Protein AF-A0A090DMG4-F1 (afdb_monomer_lite)

Secondary structure (DSSP, 8-state):
--TTTTTTS----S-EEE--S-HHHHHHHHHT--SEEEEEEE-SS-EEEEEEETTSSS--HHHHHPPPS-PPPHHHHHHHHTT-GGGHHHHHHHHHHTPBPPHHHHHHHHHHHT--HHHHGGGTTSBHHHHHIIIIIT-HHHHHTTT-------PPPHHHHHHHHHHHHHHHHHHHHHHHHHHHHHSPPP-------------------------

pLDDT: mean 73.5, std 19.49, range [26.7, 93.94]

Foldseek 3Di:
DPDPCVVVPDLAAQEDEADDPDLVVQLVVVVSVYQKYWYWDDDLPDIDIDIAGRPPPDQHSNNVSPDDDDDDDPLQVLCVLLQRNVCSVVSVVLVVVQFADALVNLVVSCVSLVFDSVVVVVRGRGGSVVSSCCCQVVCVSCVRSVNPDPSVNRRPDPVSSVVSVVVSVVVRVVVVVVVVVVVCVVPVPDPPPPPDDDDDDDDDDDDDDDDDDDD

Radius of gyration: 27.86 Å; chains: 1; bounding box: 51×56×85 Å

Sequence (215 aa):
MGGLISRRGDWRLERVGVALDTSADRMSVQGALPRWIANAWTQEHDLGISRHGFDDGKACLCCIYMPYGKSKDEHVLIAEELGIPDAHEQVKTLLETNDCVDGDFVARIATAMGVPFEPLATFVGQPVRSFYQRAICGGLIFQLSGGSRLGRTVVPMAFQSALAGIMLACRVGQACCRFARERDNEHPPEPLATVGIASQRSESKRCERPLHLCR

Structure (mmCIF, N/CA/C/O backbone):
data_AF-A0A090DMG4-F1
#
_entry.id   AF-A0A090DMG4-F1
#
loop_
_atom_site.group_PDB
_atom_site.id
_atom_site.type_symbol
_atom_site.label_atom_id
_atom_site.label_alt_id
_atom_site.label_comp_id
_atom_site.label_asym_id
_atom_site.label_entity_id
_atom_site.label_seq_id
_atom_site.pdbx_PDB_ins_code
_atom_site.Cartn_x
_atom_site.Cartn_y
_atom_site.Cartn_z
_atom_site.occupancy
_atom_site.B_iso_or_equiv
_atom_site.auth_seq_id
_atom_site.auth_comp_id
_atom_site.auth_asym_id
_atom_site.auth_atom_id
_atom_site.pdbx_PDB_model_num
ATOM 1 N N . MET A 1 1 ? -5.553 -8.829 -11.177 1.00 37.50 1 MET A N 1
ATOM 2 C CA . MET A 1 1 ? -4.677 -7.928 -11.962 1.00 37.50 1 MET A CA 1
ATOM 3 C C . MET A 1 1 ? -4.090 -8.693 -13.163 1.00 37.50 1 MET A C 1
ATOM 5 O O . MET A 1 1 ? -2.938 -9.083 -13.119 1.00 37.50 1 MET A O 1
ATOM 9 N N . GLY A 1 2 ? -4.883 -9.010 -14.204 1.00 39.50 2 GLY A N 1
ATOM 10 C CA . GLY A 1 2 ? -4.453 -9.962 -15.263 1.00 39.50 2 GLY A CA 1
ATOM 11 C C . GLY A 1 2 ? -4.890 -9.655 -16.705 1.00 39.50 2 GLY A C 1
ATOM 12 O O . GLY A 1 2 ? -4.573 -10.410 -17.621 1.00 39.50 2 GLY A O 1
ATOM 13 N N . GLY A 1 3 ? -5.609 -8.551 -16.941 1.00 43.88 3 GLY A N 1
ATOM 14 C CA . GLY A 1 3 ? -6.231 -8.285 -18.246 1.00 43.88 3 GLY A CA 1
ATOM 15 C C . GLY A 1 3 ? -5.287 -7.765 -19.338 1.00 43.88 3 GLY A C 1
ATOM 16 O O . GLY A 1 3 ? -5.484 -8.084 -20.507 1.00 43.88 3 GLY A O 1
ATOM 17 N N . LEU A 1 4 ? -4.258 -6.981 -18.986 1.00 50.03 4 LEU A N 1
ATOM 18 C CA . LEU A 1 4 ? -3.384 -6.338 -19.983 1.00 50.03 4 LEU A CA 1
ATOM 19 C C . LEU A 1 4 ? -2.283 -7.261 -20.527 1.00 50.03 4 LEU A C 1
ATOM 21 O O . LEU A 1 4 ? -1.981 -7.203 -21.715 1.00 50.03 4 LEU A O 1
ATOM 25 N N . ILE A 1 5 ? -1.701 -8.120 -19.685 1.00 55.78 5 ILE A N 1
ATOM 26 C CA . ILE A 1 5 ? -0.592 -9.012 -20.076 1.00 55.78 5 ILE A CA 1
ATOM 27 C C . ILE A 1 5 ? -1.103 -10.162 -20.952 1.00 55.78 5 ILE A C 1
ATOM 29 O O . ILE A 1 5 ? -0.499 -10.476 -21.972 1.00 55.78 5 ILE A O 1
ATOM 33 N N . SER A 1 6 ? -2.284 -10.706 -20.637 1.00 58.03 6 SER A N 1
ATOM 34 C CA . SER A 1 6 ? -2.906 -11.797 -21.403 1.00 58.03 6 SER A CA 1
ATOM 35 C C . SER A 1 6 ? -3.171 -11.442 -22.874 1.00 58.03 6 SER A C 1
ATOM 37 O O . SER A 1 6 ? -3.216 -12.327 -23.720 1.00 58.03 6 SER A O 1
ATOM 39 N N . ARG A 1 7 ? -3.317 -10.149 -23.206 1.00 58.97 7 ARG A N 1
ATOM 40 C CA . ARG A 1 7 ? -3.516 -9.678 -24.589 1.00 58.97 7 ARG A CA 1
ATOM 41 C C . ARG A 1 7 ? -2.228 -9.582 -25.410 1.00 58.97 7 ARG A C 1
ATOM 43 O O . ARG A 1 7 ? -2.318 -9.501 -26.629 1.00 58.97 7 ARG A O 1
ATOM 50 N N . ARG A 1 8 ? -1.051 -9.548 -24.775 1.00 62.69 8 ARG A N 1
ATOM 51 C CA . ARG A 1 8 ? 0.238 -9.373 -25.467 1.00 62.69 8 ARG A CA 1
ATOM 52 C C . ARG A 1 8 ? 0.780 -10.658 -26.089 1.00 62.69 8 ARG A C 1
ATOM 54 O O . ARG A 1 8 ? 1.549 -10.578 -27.036 1.00 62.69 8 ARG A O 1
ATOM 61 N N . GLY A 1 9 ? 0.393 -11.823 -25.570 1.00 64.12 9 GLY A N 1
ATOM 62 C CA . GLY A 1 9 ? 0.895 -13.117 -26.048 1.00 64.12 9 GLY A CA 1
ATOM 63 C C . GLY A 1 9 ? 2.360 -13.405 -25.688 1.00 64.12 9 GLY A C 1
ATOM 64 O O . GLY A 1 9 ? 2.811 -14.528 -25.890 1.00 64.12 9 GLY A O 1
ATOM 65 N N . ASP A 1 10 ? 3.083 -12.442 -25.105 1.00 69.56 10 ASP A N 1
ATOM 66 C CA . ASP A 1 10 ? 4.408 -12.619 -24.526 1.00 69.56 10 ASP A CA 1
ATOM 67 C C . ASP A 1 10 ? 4.456 -12.181 -23.053 1.00 69.56 10 ASP A C 1
ATOM 69 O O . ASP A 1 10 ? 3.858 -11.196 -22.621 1.00 69.56 10 ASP A O 1
ATOM 73 N N . TRP A 1 11 ? 5.194 -12.946 -22.250 1.00 72.44 11 TRP A N 1
ATOM 74 C CA . TRP A 1 11 ? 5.463 -12.628 -20.842 1.00 72.44 11 TRP A CA 1
ATOM 75 C C . TRP A 1 11 ? 6.786 -11.862 -20.685 1.00 72.44 11 TRP A C 1
ATOM 77 O O . TRP A 1 11 ? 7.358 -11.790 -19.601 1.00 72.44 11 TRP A O 1
ATOM 87 N N . ARG A 1 12 ? 7.303 -11.293 -21.785 1.00 79.44 12 ARG A N 1
ATOM 88 C CA . ARG A 1 12 ? 8.579 -10.572 -21.817 1.00 79.44 12 ARG A CA 1
ATOM 89 C C . ARG A 1 12 ? 8.374 -9.104 -21.463 1.00 79.44 12 ARG A C 1
ATOM 91 O O . ARG A 1 12 ? 8.055 -8.259 -22.297 1.00 79.44 12 ARG A O 1
ATOM 98 N N . LEU A 1 13 ? 8.595 -8.791 -20.193 1.00 84.94 13 LEU A N 1
ATOM 99 C CA . LEU A 1 13 ? 8.506 -7.431 -19.675 1.00 84.94 13 LEU A CA 1
ATOM 100 C C . LEU A 1 13 ? 9.873 -6.735 -19.763 1.00 84.94 13 LEU A C 1
ATOM 102 O O . LEU A 1 13 ? 10.719 -6.864 -18.882 1.00 84.94 13 LEU A O 1
ATOM 106 N N . GLU A 1 14 ? 10.094 -5.977 -20.840 1.00 86.38 14 GLU A N 1
ATOM 107 C CA . GLU A 1 14 ? 11.335 -5.207 -21.040 1.00 86.38 14 GLU A CA 1
ATOM 108 C C . GLU A 1 14 ? 11.507 -4.087 -20.001 1.00 86.38 14 GLU A C 1
ATOM 110 O O . GLU A 1 14 ? 12.592 -3.899 -19.454 1.00 86.38 14 GLU A O 1
ATOM 115 N N . ARG A 1 15 ? 10.440 -3.328 -19.715 1.00 87.69 15 ARG A N 1
ATOM 116 C CA . ARG A 1 15 ? 10.452 -2.204 -18.764 1.00 87.69 15 ARG A CA 1
ATOM 117 C C . ARG A 1 15 ? 9.128 -2.114 -18.025 1.00 87.69 15 ARG A C 1
ATOM 119 O O . ARG A 1 15 ? 8.076 -2.144 -18.660 1.00 87.69 15 ARG A O 1
ATOM 126 N N . VAL A 1 16 ? 9.190 -1.939 -16.709 1.00 90.75 16 VAL A N 1
ATOM 127 C CA . VAL A 1 16 ? 8.010 -1.800 -15.847 1.00 90.75 16 VAL A CA 1
ATOM 128 C C . VAL A 1 16 ? 8.168 -0.588 -14.933 1.00 90.75 16 VAL A C 1
ATOM 130 O O . VAL A 1 16 ? 9.198 -0.416 -14.283 1.00 90.75 16 VAL A O 1
ATOM 133 N N . GLY A 1 17 ? 7.143 0.265 -14.894 1.00 92.50 17 GLY A N 1
ATOM 134 C CA . GLY A 1 17 ? 6.985 1.291 -13.865 1.00 92.50 17 GLY A CA 1
ATOM 135 C C . GLY A 1 17 ? 6.102 0.762 -12.736 1.00 92.50 17 GLY A C 1
ATOM 136 O O . GLY A 1 17 ? 5.062 0.169 -13.010 1.00 92.50 17 GLY A O 1
ATOM 137 N N . VAL A 1 18 ? 6.510 0.965 -11.486 1.00 92.12 18 VAL A N 1
ATOM 138 C CA . VAL A 1 18 ? 5.827 0.456 -10.290 1.00 92.12 18 VAL A CA 1
ATOM 139 C C . VAL A 1 18 ? 5.478 1.617 -9.366 1.00 92.12 18 VAL A C 1
ATOM 141 O O . VAL A 1 18 ? 6.364 2.342 -8.924 1.00 92.12 18 VAL A O 1
ATOM 144 N N . ALA A 1 19 ? 4.189 1.769 -9.069 1.00 90.69 19 ALA A N 1
ATOM 145 C CA . ALA A 1 19 ? 3.638 2.707 -8.091 1.00 90.69 19 ALA A CA 1
ATOM 146 C C . ALA A 1 19 ? 2.476 2.003 -7.374 1.00 90.69 19 ALA A C 1
ATOM 148 O O . ALA A 1 19 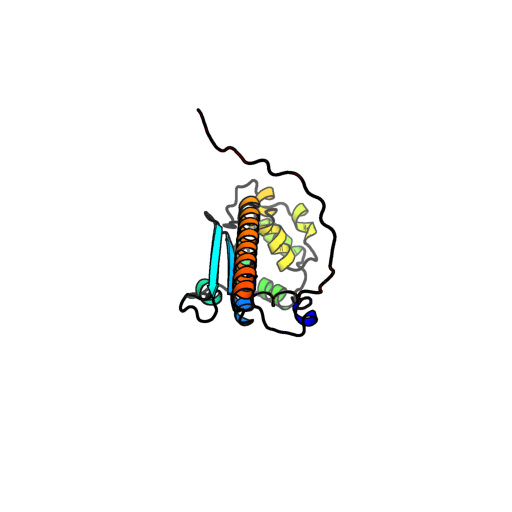? 1.315 2.215 -7.705 1.00 90.69 19 ALA A O 1
ATOM 149 N N . LEU A 1 20 ? 2.814 1.058 -6.493 1.00 86.38 20 LEU A N 1
ATOM 150 C CA . LEU A 1 20 ? 1.854 0.186 -5.807 1.00 86.38 20 LEU A CA 1
ATOM 151 C C . LEU A 1 20 ? 1.826 0.499 -4.315 1.00 86.38 20 LEU A C 1
ATOM 153 O O . LEU A 1 20 ? 2.870 0.788 -3.729 1.00 86.38 20 LEU A O 1
ATOM 157 N N . ASP A 1 21 ? 0.661 0.385 -3.693 1.00 78.75 21 ASP A N 1
ATOM 158 C CA . ASP A 1 21 ? 0.484 0.791 -2.297 1.00 78.75 21 ASP A CA 1
ATOM 159 C C . ASP A 1 21 ? 1.048 -0.227 -1.298 1.00 78.75 21 ASP A C 1
ATOM 161 O O . ASP A 1 21 ? 1.357 0.132 -0.165 1.00 78.75 21 ASP A O 1
ATOM 165 N N . THR A 1 22 ? 1.254 -1.484 -1.713 1.00 81.62 22 THR A N 1
ATOM 166 C CA . THR A 1 22 ? 1.727 -2.548 -0.818 1.00 81.62 22 THR A CA 1
ATOM 167 C C . THR A 1 22 ? 3.090 -3.106 -1.223 1.00 81.62 22 THR A C 1
ATOM 169 O O . THR A 1 22 ? 3.406 -3.283 -2.404 1.00 81.62 22 THR A O 1
ATOM 172 N N . SER A 1 23 ? 3.904 -3.453 -0.223 1.00 86.50 23 SER A N 1
ATOM 173 C CA . SER A 1 23 ? 5.159 -4.190 -0.418 1.00 86.50 23 SER A CA 1
ATOM 174 C C . SER A 1 23 ? 4.923 -5.542 -1.099 1.00 86.50 23 SER A C 1
ATOM 176 O O . SER A 1 23 ? 5.713 -5.948 -1.948 1.00 86.50 23 SER A O 1
ATOM 178 N N . ALA A 1 24 ? 3.819 -6.222 -0.772 1.00 84.56 24 ALA A N 1
ATOM 179 C CA . ALA A 1 24 ? 3.457 -7.517 -1.347 1.00 84.56 24 ALA A CA 1
ATOM 180 C C . ALA A 1 24 ? 3.216 -7.442 -2.863 1.00 84.56 24 ALA A C 1
ATOM 182 O O . ALA A 1 24 ? 3.748 -8.264 -3.616 1.00 84.56 24 ALA A O 1
ATOM 183 N N . ASP A 1 25 ? 2.498 -6.423 -3.338 1.00 85.31 25 ASP A N 1
ATOM 184 C CA . ASP A 1 25 ? 2.258 -6.252 -4.772 1.00 85.31 25 ASP A CA 1
ATOM 185 C C . ASP A 1 25 ? 3.553 -5.867 -5.505 1.00 85.31 25 ASP A C 1
ATOM 187 O O . ASP A 1 25 ? 3.824 -6.360 -6.602 1.00 85.31 25 ASP A O 1
ATOM 191 N N . ARG A 1 26 ? 4.418 -5.053 -4.878 1.00 89.75 26 ARG A N 1
ATOM 192 C CA . ARG A 1 26 ? 5.754 -4.723 -5.416 1.00 89.75 26 ARG A CA 1
ATOM 193 C C . ARG A 1 26 ? 6.629 -5.971 -5.553 1.00 89.75 26 ARG A C 1
ATOM 195 O O . ARG A 1 26 ? 7.254 -6.171 -6.595 1.00 89.75 26 ARG A O 1
ATOM 202 N N . MET A 1 27 ? 6.641 -6.840 -4.542 1.00 88.88 27 MET A N 1
ATOM 203 C CA . MET A 1 27 ? 7.325 -8.137 -4.606 1.00 88.88 27 MET A CA 1
ATOM 204 C C . MET A 1 27 ? 6.736 -9.035 -5.704 1.00 88.88 27 MET A C 1
ATOM 206 O O . MET A 1 27 ? 7.490 -9.652 -6.456 1.00 88.88 27 MET A O 1
ATOM 210 N N . SER A 1 28 ? 5.412 -9.043 -5.871 1.00 87.75 28 SER A N 1
ATOM 211 C CA . SER A 1 28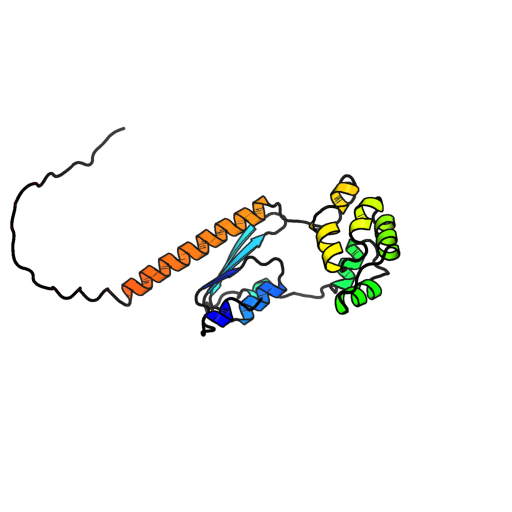 ? 4.742 -9.804 -6.934 1.00 87.75 28 SER A CA 1
ATOM 212 C C . SER A 1 28 ? 5.171 -9.352 -8.334 1.00 87.75 28 SER A C 1
ATOM 214 O O . SER A 1 28 ? 5.399 -10.190 -9.206 1.00 87.75 28 SER A O 1
ATOM 216 N N . VAL A 1 29 ? 5.385 -8.047 -8.549 1.00 88.94 29 VAL A N 1
ATOM 217 C CA . VAL A 1 29 ? 5.939 -7.536 -9.816 1.00 88.94 29 VAL A CA 1
ATOM 218 C C . VAL A 1 29 ? 7.343 -8.083 -10.083 1.00 88.94 29 VAL A C 1
ATOM 220 O O . VAL A 1 29 ? 7.646 -8.458 -11.215 1.00 88.94 29 VAL A O 1
ATOM 223 N N . GLN A 1 30 ? 8.201 -8.171 -9.060 1.00 88.62 30 GLN A N 1
ATOM 224 C CA . GLN A 1 30 ? 9.532 -8.768 -9.215 1.00 88.62 30 GLN A CA 1
ATOM 225 C C . GLN A 1 30 ? 9.453 -10.251 -9.613 1.00 88.62 30 GLN A C 1
ATOM 227 O O . GLN A 1 30 ? 10.306 -10.713 -10.372 1.00 88.62 30 GLN A O 1
ATOM 232 N N . GLY A 1 31 ? 8.427 -10.975 -9.151 1.00 86.50 31 GLY A N 1
ATOM 233 C CA . GLY A 1 31 ? 8.164 -12.370 -9.520 1.00 86.50 31 GLY A CA 1
ATOM 234 C C . GLY A 1 31 ? 7.876 -12.582 -11.011 1.00 86.50 31 GLY A C 1
ATOM 235 O O . GLY A 1 31 ? 8.128 -13.665 -11.528 1.00 86.50 31 GLY A O 1
ATOM 236 N N . ALA A 1 32 ? 7.439 -11.542 -11.732 1.00 86.38 32 ALA A N 1
ATOM 237 C CA . ALA A 1 32 ? 7.271 -11.577 -13.188 1.00 86.38 32 ALA A CA 1
ATOM 238 C C . ALA A 1 32 ? 8.593 -11.400 -13.972 1.00 86.38 32 ALA A C 1
ATOM 240 O O . ALA A 1 32 ? 8.567 -11.331 -15.199 1.00 86.38 32 ALA A O 1
ATOM 241 N N . LEU A 1 33 ? 9.734 -11.297 -13.274 1.00 87.69 33 LEU A N 1
ATOM 242 C CA . LEU A 1 33 ? 11.095 -11.185 -13.823 1.00 87.69 33 LEU A CA 1
ATOM 243 C C . LEU A 1 33 ? 11.260 -10.162 -14.972 1.00 87.69 33 LEU A C 1
ATOM 245 O O . LEU A 1 33 ? 11.826 -10.488 -16.019 1.00 87.69 33 LEU A O 1
ATOM 249 N N . PRO A 1 34 ? 10.801 -8.907 -14.814 1.00 88.56 34 PRO A N 1
ATOM 250 C CA . PRO A 1 34 ? 11.055 -7.877 -15.813 1.00 88.56 34 PRO A CA 1
ATOM 251 C C . PRO A 1 34 ? 12.554 -7.567 -15.919 1.00 88.56 34 PRO A C 1
ATOM 253 O O . PRO A 1 34 ? 13.268 -7.532 -14.915 1.00 88.56 34 PRO A O 1
ATOM 256 N N . ARG A 1 35 ? 13.030 -7.260 -17.132 1.00 88.81 35 ARG A N 1
ATOM 257 C CA . ARG A 1 35 ? 14.447 -6.914 -17.370 1.00 88.81 35 ARG A CA 1
ATOM 258 C C . ARG A 1 35 ? 14.855 -5.618 -16.676 1.00 88.81 35 ARG A C 1
ATOM 260 O O . ARG A 1 35 ? 16.023 -5.429 -16.333 1.00 88.81 35 ARG A O 1
ATOM 267 N N . TRP A 1 36 ? 13.897 -4.714 -16.495 1.00 91.38 36 TRP A N 1
ATOM 268 C CA . TRP A 1 36 ? 14.121 -3.415 -15.889 1.00 91.38 36 TRP A CA 1
ATOM 269 C C . TRP A 1 36 ? 12.874 -2.899 -15.174 1.00 91.38 36 TRP A C 1
ATOM 271 O O . TRP A 1 36 ? 11.763 -2.942 -15.709 1.00 91.38 36 TRP A O 1
ATOM 281 N N . ILE A 1 37 ? 13.084 -2.340 -13.985 1.00 92.88 37 ILE A N 1
ATOM 282 C CA . ILE A 1 37 ? 12.046 -1.767 -13.135 1.00 92.88 37 ILE A CA 1
ATOM 283 C C . ILE A 1 37 ? 12.444 -0.347 -12.722 1.00 92.88 37 ILE A C 1
ATOM 285 O O . ILE A 1 37 ? 13.563 -0.117 -12.252 1.00 92.88 37 ILE A O 1
ATOM 289 N N . ALA A 1 38 ? 11.499 0.587 -12.817 1.00 93.94 38 ALA A N 1
ATOM 290 C CA . ALA A 1 38 ? 11.503 1.822 -12.038 1.00 93.94 38 ALA A CA 1
ATOM 291 C C . ALA A 1 38 ? 10.390 1.764 -10.996 1.00 93.94 38 ALA A C 1
ATOM 293 O O . ALA A 1 38 ? 9.233 1.537 -11.335 1.00 93.94 38 ALA A O 1
ATOM 294 N N . ASN A 1 39 ? 10.743 1.973 -9.737 1.00 92.94 39 ASN A N 1
ATOM 295 C CA . ASN A 1 39 ? 9.839 1.860 -8.606 1.00 92.94 39 ASN A CA 1
ATOM 296 C C . ASN A 1 39 ? 9.734 3.205 -7.896 1.00 92.94 39 ASN A C 1
ATOM 298 O O . ASN A 1 39 ? 10.727 3.691 -7.362 1.00 92.94 39 ASN A O 1
ATOM 302 N N . ALA A 1 40 ? 8.544 3.794 -7.904 1.00 92.81 40 ALA A N 1
ATOM 303 C CA . ALA A 1 40 ? 8.237 5.018 -7.185 1.00 92.81 40 ALA A CA 1
ATOM 304 C C . ALA A 1 40 ? 7.658 4.699 -5.812 1.00 92.81 40 ALA A C 1
ATOM 306 O O . ALA A 1 40 ? 6.830 3.797 -5.658 1.00 92.81 40 ALA A O 1
ATOM 307 N N . TRP A 1 41 ? 8.096 5.430 -4.802 1.00 89.38 41 TRP A N 1
ATOM 308 C CA . TRP A 1 41 ? 7.689 5.215 -3.422 1.00 89.38 41 TRP A CA 1
ATOM 309 C C . TRP A 1 41 ? 7.622 6.543 -2.674 1.00 89.38 41 TRP A C 1
ATOM 311 O O . TRP A 1 41 ? 8.242 7.530 -3.068 1.00 89.38 41 TRP A O 1
ATOM 321 N N . THR A 1 42 ? 6.855 6.537 -1.595 1.00 85.06 42 THR A N 1
ATOM 322 C CA . THR A 1 42 ? 6.676 7.642 -0.653 1.00 85.06 42 THR A CA 1
ATOM 323 C C . THR A 1 42 ? 6.879 7.082 0.751 1.00 85.06 42 THR A C 1
ATOM 325 O O . THR A 1 42 ? 6.410 5.978 1.028 1.00 85.06 42 THR A O 1
ATOM 328 N N . GLN A 1 43 ? 7.559 7.813 1.626 1.00 79.00 43 GLN A N 1
ATOM 329 C CA . GLN A 1 43 ? 7.570 7.567 3.069 1.00 79.00 43 GLN A CA 1
ATOM 330 C C . GLN A 1 43 ? 7.083 8.827 3.792 1.00 79.00 43 GLN A C 1
ATOM 332 O O . GLN A 1 43 ? 6.617 9.784 3.174 1.00 79.00 43 GLN A O 1
ATOM 337 N N . GLU A 1 44 ? 7.182 8.815 5.118 1.00 71.31 44 GLU A N 1
ATOM 338 C CA . GLU A 1 44 ? 6.714 9.889 5.993 1.00 71.31 44 GLU A CA 1
ATOM 339 C C . GLU A 1 44 ? 7.321 11.258 5.653 1.00 71.31 44 GLU A C 1
ATOM 341 O O . GLU A 1 44 ? 6.630 12.277 5.688 1.00 71.31 44 GLU A O 1
ATOM 346 N N . HIS A 1 45 ? 8.601 11.295 5.279 1.00 74.88 45 HIS A N 1
ATOM 347 C CA . HIS A 1 45 ? 9.333 12.549 5.081 1.00 74.88 45 HIS A CA 1
ATOM 348 C C . HIS A 1 45 ? 9.936 12.713 3.686 1.00 74.88 45 HIS A C 1
ATOM 350 O O . HIS A 1 45 ? 10.440 13.787 3.361 1.00 74.88 45 HIS A O 1
ATOM 356 N N . ASP A 1 46 ? 9.873 11.686 2.846 1.00 79.75 46 ASP A N 1
ATOM 357 C CA . ASP A 1 46 ? 10.484 11.701 1.528 1.00 79.75 46 ASP A CA 1
ATOM 358 C C . ASP A 1 46 ? 9.683 10.893 0.502 1.00 79.75 46 ASP A C 1
ATOM 360 O O . ASP A 1 46 ? 8.686 10.226 0.774 1.00 79.75 46 ASP A O 1
ATOM 364 N N . LEU A 1 47 ? 10.098 11.036 -0.745 1.00 87.56 47 LEU A N 1
ATOM 365 C CA . LEU A 1 47 ? 9.602 10.271 -1.872 1.00 87.56 47 LEU A CA 1
ATOM 366 C C . LEU A 1 47 ? 10.745 10.099 -2.853 1.00 87.56 47 LEU A C 1
ATOM 368 O O . LEU A 1 47 ? 11.666 10.918 -2.913 1.00 87.56 47 LEU A O 1
ATOM 372 N N . GLY A 1 48 ? 10.681 9.049 -3.655 1.00 88.19 48 GLY A N 1
ATOM 373 C CA . GLY A 1 48 ? 11.789 8.747 -4.535 1.00 88.19 48 GLY A CA 1
ATOM 374 C C . GLY A 1 48 ? 11.476 7.724 -5.599 1.00 88.19 48 GLY A C 1
ATOM 375 O O . GLY A 1 48 ? 10.375 7.183 -5.707 1.00 88.19 48 GLY A O 1
ATOM 376 N N . ILE A 1 49 ? 12.505 7.480 -6.408 1.00 92.06 49 ILE A N 1
ATOM 377 C CA . ILE A 1 49 ? 12.504 6.449 -7.435 1.00 92.06 49 ILE A CA 1
ATOM 378 C C . ILE A 1 49 ? 13.743 5.596 -7.279 1.00 92.06 49 ILE A C 1
ATOM 380 O O . ILE A 1 49 ? 14.866 6.094 -7.346 1.00 92.06 49 ILE A O 1
ATOM 384 N N . SER A 1 50 ? 13.532 4.294 -7.162 1.00 90.69 50 SER A N 1
ATOM 385 C CA . SER A 1 50 ? 14.583 3.296 -7.270 1.00 90.69 50 SER A CA 1
ATOM 386 C C . SER A 1 50 ? 14.554 2.623 -8.644 1.00 90.69 50 SER A C 1
ATOM 388 O O . SER A 1 50 ? 13.528 2.571 -9.329 1.00 90.69 50 SER A O 1
ATOM 390 N N . ARG A 1 51 ? 15.717 2.134 -9.082 1.00 91.31 51 ARG A N 1
ATOM 391 C CA . ARG A 1 51 ? 15.892 1.418 -10.349 1.00 91.31 51 ARG A CA 1
ATOM 392 C C . ARG A 1 51 ? 16.456 0.039 -10.060 1.00 91.31 51 ARG A C 1
ATOM 394 O O . ARG A 1 51 ? 17.483 -0.050 -9.394 1.00 91.31 51 ARG A O 1
ATOM 401 N N . HIS A 1 52 ? 15.854 -0.985 -10.649 1.00 91.06 52 HIS A N 1
ATOM 402 C CA . HIS A 1 52 ? 16.283 -2.370 -10.479 1.00 91.06 52 HIS A CA 1
ATOM 403 C C . HIS A 1 52 ? 16.431 -3.017 -11.856 1.00 91.06 52 HIS A C 1
ATOM 405 O O . HIS A 1 52 ? 15.498 -2.976 -12.661 1.00 91.06 52 HIS A O 1
ATOM 411 N N . GLY A 1 53 ? 17.622 -3.530 -12.162 1.00 87.50 53 GLY A N 1
ATOM 412 C CA . GLY A 1 53 ? 17.871 -4.329 -13.358 1.00 87.50 53 GLY A CA 1
ATOM 413 C C . GLY A 1 53 ? 17.792 -5.816 -13.038 1.00 87.50 53 GLY A C 1
ATOM 414 O O . GLY A 1 53 ? 18.065 -6.231 -11.914 1.00 87.50 53 GLY A O 1
ATOM 415 N N . PHE A 1 54 ? 17.423 -6.620 -14.029 1.00 84.50 54 PHE A N 1
ATOM 416 C CA . PHE A 1 54 ? 17.635 -8.059 -13.950 1.00 84.50 54 PHE A CA 1
ATOM 417 C C . PHE A 1 54 ? 19.127 -8.350 -14.156 1.00 84.50 54 PHE A C 1
ATOM 419 O O . PHE A 1 54 ? 19.696 -7.884 -15.142 1.00 84.50 54 PHE A O 1
ATOM 426 N N . ASP A 1 55 ? 19.739 -9.087 -13.226 1.00 80.50 55 ASP A N 1
ATOM 427 C CA . ASP A 1 55 ? 21.153 -9.496 -13.275 1.00 80.50 55 ASP A CA 1
ATOM 428 C C . ASP A 1 55 ? 22.174 -8.332 -13.340 1.00 80.50 55 ASP A C 1
ATOM 430 O O . ASP A 1 55 ? 23.253 -8.451 -13.909 1.00 80.50 55 ASP A O 1
ATOM 434 N N . ASP A 1 56 ? 21.858 -7.168 -12.752 1.00 81.69 56 ASP A N 1
ATOM 435 C CA . ASP A 1 56 ? 22.777 -6.012 -12.720 1.00 81.69 56 ASP A CA 1
ATOM 436 C C . ASP A 1 56 ? 23.696 -5.974 -11.482 1.00 81.69 56 ASP A C 1
ATOM 438 O O . ASP A 1 56 ? 24.382 -4.975 -11.244 1.00 81.69 56 ASP A O 1
ATOM 442 N N . GLY A 1 57 ? 23.696 -7.051 -10.688 1.00 81.50 57 GLY A N 1
ATOM 443 C CA . GLY A 1 57 ? 24.461 -7.181 -9.445 1.00 81.50 57 GLY A CA 1
ATOM 444 C C . GLY A 1 57 ? 23.987 -6.271 -8.304 1.00 81.50 57 GLY A C 1
ATOM 445 O O . GLY A 1 57 ? 24.673 -6.172 -7.286 1.00 81.50 57 GLY A O 1
ATOM 446 N N . LYS A 1 58 ? 22.846 -5.578 -8.450 1.00 87.94 58 LYS A N 1
ATOM 447 C CA . LYS A 1 58 ? 22.282 -4.679 -7.430 1.00 87.94 58 LYS A CA 1
ATOM 448 C C . LYS A 1 58 ? 21.067 -5.298 -6.744 1.00 87.94 58 LYS A C 1
ATOM 450 O O . LYS A 1 58 ? 20.531 -6.319 -7.164 1.00 87.94 58 LYS A O 1
ATOM 455 N N . ALA A 1 59 ? 20.616 -4.650 -5.668 1.00 87.81 59 ALA A N 1
ATOM 456 C CA . ALA A 1 59 ? 19.410 -5.057 -4.960 1.00 87.81 59 ALA A CA 1
ATOM 457 C C . ALA A 1 59 ? 18.190 -5.023 -5.894 1.00 87.81 59 ALA A C 1
ATOM 459 O O . ALA A 1 59 ? 17.859 -3.992 -6.489 1.00 87.81 59 ALA A O 1
ATOM 460 N N . CYS A 1 60 ? 17.510 -6.160 -5.990 1.00 91.19 60 CYS A N 1
ATOM 461 C CA . CYS A 1 60 ? 16.263 -6.314 -6.722 1.00 91.19 60 CYS A CA 1
ATOM 462 C C . CYS A 1 60 ? 15.104 -5.555 -6.049 1.00 91.19 60 CYS A C 1
ATOM 464 O O . CYS A 1 60 ? 15.219 -5.126 -4.898 1.00 91.19 60 CYS A O 1
ATOM 466 N N . LEU A 1 61 ? 13.960 -5.422 -6.731 1.00 90.38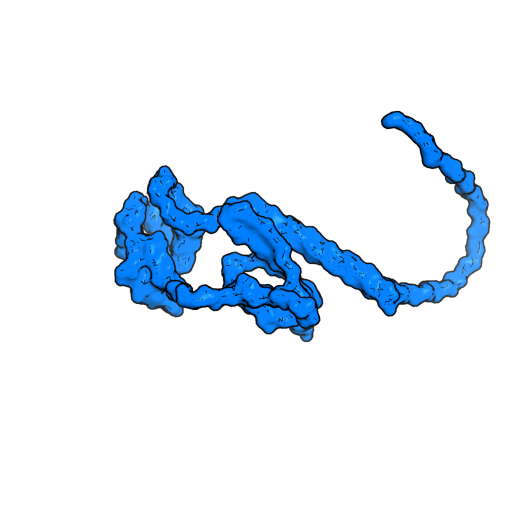 61 LEU A N 1
ATOM 467 C CA . LEU A 1 61 ? 12.786 -4.774 -6.134 1.00 90.38 61 LEU A CA 1
ATOM 468 C C . LEU A 1 61 ? 12.288 -5.549 -4.904 1.00 90.38 61 LEU A C 1
ATOM 470 O O . LEU A 1 61 ? 11.953 -4.950 -3.891 1.00 90.38 61 LEU A O 1
ATOM 474 N N . CYS A 1 62 ? 12.283 -6.882 -4.959 1.00 89.50 62 CYS A N 1
ATOM 475 C CA . CYS A 1 62 ? 11.891 -7.704 -3.809 1.00 89.50 62 CYS A CA 1
ATOM 476 C C . CYS A 1 62 ? 12.846 -7.514 -2.618 1.00 89.50 62 CYS A C 1
ATOM 478 O O . CYS A 1 62 ? 12.414 -7.406 -1.479 1.00 89.50 62 CYS A O 1
ATOM 480 N N . CYS A 1 63 ? 14.140 -7.377 -2.896 1.00 88.44 63 CYS A N 1
ATOM 481 C CA . CYS A 1 63 ? 15.207 -7.294 -1.911 1.00 88.44 63 CYS A CA 1
ATOM 482 C C . CYS A 1 63 ? 15.048 -6.075 -0.984 1.00 88.44 63 CYS A C 1
ATOM 484 O O . CYS A 1 63 ? 15.362 -6.159 0.197 1.00 88.44 63 CYS A O 1
ATOM 486 N N . ILE A 1 64 ? 14.531 -4.955 -1.505 1.00 87.62 64 ILE A N 1
ATOM 487 C CA . ILE A 1 64 ? 14.305 -3.734 -0.713 1.00 87.62 64 ILE A CA 1
ATOM 488 C C . ILE A 1 64 ? 13.002 -3.760 0.102 1.00 87.62 64 ILE A C 1
ATOM 490 O O . ILE A 1 64 ? 12.867 -2.985 1.041 1.00 87.62 64 ILE A O 1
ATOM 494 N N . TYR A 1 65 ? 12.052 -4.629 -0.253 1.00 86.62 65 TYR A N 1
ATOM 495 C CA . TYR A 1 65 ? 10.752 -4.764 0.420 1.00 86.62 65 TYR A CA 1
ATOM 496 C C . TYR A 1 65 ? 10.621 -6.070 1.207 1.00 86.62 65 TYR A C 1
ATOM 498 O O . TYR A 1 65 ? 9.551 -6.358 1.745 1.00 86.62 65 TYR A O 1
ATOM 506 N N . MET A 1 66 ? 11.692 -6.863 1.273 1.00 84.44 66 MET A N 1
ATOM 507 C CA . MET A 1 66 ? 11.699 -8.117 2.003 1.00 84.44 66 MET A CA 1
ATOM 508 C C . MET A 1 66 ? 11.466 -7.826 3.490 1.00 84.44 66 MET A C 1
ATOM 510 O O . MET A 1 66 ? 12.200 -7.024 4.073 1.00 84.44 66 MET A O 1
ATOM 514 N N . PRO A 1 67 ? 10.449 -8.440 4.118 1.00 76.81 67 PRO A N 1
ATOM 515 C CA . PRO A 1 67 ? 10.213 -8.239 5.535 1.00 76.81 67 PRO A CA 1
ATOM 516 C C . PRO A 1 67 ? 11.396 -8.809 6.324 1.00 76.81 67 PRO A C 1
ATOM 518 O O . PRO A 1 67 ? 11.705 -9.997 6.234 1.00 76.81 67 PRO A O 1
ATOM 521 N N . TYR A 1 68 ? 12.060 -7.958 7.103 1.00 73.12 68 TYR A N 1
ATOM 522 C CA . TYR A 1 68 ? 13.081 -8.377 8.057 1.00 73.12 68 TYR A CA 1
ATOM 523 C C . TYR A 1 68 ? 12.465 -8.451 9.458 1.00 73.12 68 TYR A C 1
ATOM 525 O O . TYR A 1 68 ? 11.933 -7.466 9.964 1.00 73.12 68 TYR A O 1
ATOM 533 N N . GLY A 1 69 ? 12.571 -9.614 10.105 1.00 75.81 69 GLY A N 1
ATOM 534 C CA . GLY A 1 69 ? 12.113 -9.820 11.482 1.00 75.81 69 GLY A CA 1
ATOM 535 C C . GLY A 1 69 ? 10.652 -10.265 11.614 1.00 75.81 69 GLY A C 1
ATOM 536 O O . GLY A 1 69 ? 10.024 -10.715 10.658 1.00 75.81 69 GLY A O 1
ATOM 537 N N . LYS A 1 70 ? 10.125 -10.195 12.843 1.00 72.75 70 LYS A N 1
ATOM 538 C CA . LYS A 1 70 ? 8.736 -10.555 13.158 1.00 72.75 70 LYS A CA 1
ATOM 539 C C . LYS A 1 70 ? 7.829 -9.351 12.897 1.00 72.75 70 LYS A C 1
ATOM 541 O O . LYS A 1 70 ? 7.931 -8.357 13.611 1.00 72.75 70 LYS A O 1
ATOM 546 N N . SER A 1 71 ? 6.948 -9.452 11.905 1.00 73.00 71 SER A N 1
ATOM 547 C CA . SER A 1 71 ? 5.823 -8.526 11.735 1.00 73.00 71 SER A CA 1
ATOM 548 C C . SER A 1 71 ? 4.599 -9.074 12.461 1.00 73.00 71 SER A C 1
ATOM 550 O O . SER A 1 71 ? 4.435 -10.289 12.557 1.00 73.00 71 SER A O 1
ATOM 552 N N . LYS A 1 72 ? 3.739 -8.185 12.961 1.00 80.44 72 LYS A N 1
ATOM 553 C CA . LYS A 1 72 ? 2.395 -8.575 13.397 1.00 80.44 72 LYS A CA 1
ATOM 554 C C . LYS A 1 72 ? 1.574 -8.997 12.180 1.00 80.44 72 LYS A C 1
ATOM 556 O O . LYS A 1 72 ? 1.801 -8.490 11.077 1.00 80.44 72 LYS A O 1
ATOM 561 N N . ASP A 1 73 ? 0.625 -9.896 12.403 1.00 84.81 73 ASP A N 1
ATOM 562 C CA . ASP A 1 73 ? -0.340 -10.277 11.379 1.00 84.81 73 ASP A CA 1
ATOM 563 C C . ASP A 1 73 ? -1.315 -9.125 11.082 1.00 84.81 73 ASP A C 1
ATOM 565 O O . ASP A 1 73 ? -1.616 -8.303 11.952 1.00 84.81 73 ASP A O 1
ATOM 569 N N . GLU A 1 74 ? -1.842 -9.087 9.853 1.00 83.94 74 GLU A N 1
ATOM 570 C CA . GLU A 1 74 ? -2.744 -8.030 9.355 1.00 83.94 74 GLU A CA 1
ATOM 571 C C . GLU A 1 74 ? -3.944 -7.802 10.292 1.00 83.94 74 GLU A C 1
ATOM 573 O O . GLU A 1 74 ? -4.268 -6.667 10.630 1.00 83.94 74 GLU A O 1
ATOM 578 N N . HIS A 1 75 ? -4.568 -8.877 10.777 1.00 85.19 75 HIS A N 1
ATOM 579 C CA . HIS A 1 75 ? -5.733 -8.805 11.661 1.00 85.19 75 HIS A CA 1
ATOM 580 C C . HIS A 1 75 ? -5.409 -8.218 13.044 1.00 85.19 75 HIS A C 1
ATOM 582 O O . HIS A 1 75 ? -6.248 -7.533 13.626 1.00 85.19 75 HIS A O 1
ATOM 588 N N . VAL A 1 76 ? -4.191 -8.438 13.553 1.00 86.88 76 VAL A N 1
ATOM 589 C CA . VAL A 1 76 ? -3.724 -7.851 14.818 1.00 86.88 76 VAL A CA 1
ATOM 590 C C . VAL A 1 76 ? -3.470 -6.356 14.641 1.00 86.88 76 VAL A C 1
ATOM 592 O O . VAL A 1 76 ? -3.908 -5.563 15.469 1.00 86.88 76 VAL A O 1
ATOM 595 N N . LEU A 1 77 ? -2.822 -5.961 13.539 1.00 84.88 77 LEU A N 1
ATOM 596 C CA . LEU A 1 77 ? -2.585 -4.550 13.215 1.00 84.88 77 LEU A CA 1
ATOM 597 C C . LEU A 1 77 ? -3.900 -3.778 13.063 1.00 84.88 77 LEU A C 1
ATOM 599 O O . LEU A 1 77 ? -4.081 -2.737 13.689 1.00 84.88 77 LEU A O 1
ATOM 603 N N . ILE A 1 78 ? -4.845 -4.322 12.291 1.00 85.56 78 ILE A N 1
ATOM 604 C CA . ILE A 1 78 ? -6.157 -3.699 12.081 1.00 85.56 78 ILE A CA 1
ATOM 605 C C . ILE A 1 78 ? -6.921 -3.581 13.407 1.00 85.56 78 ILE A C 1
ATOM 607 O O . ILE A 1 78 ? -7.493 -2.530 13.687 1.00 85.56 78 ILE A O 1
ATOM 611 N N . ALA A 1 79 ? -6.925 -4.620 14.246 1.00 86.94 79 ALA A N 1
ATOM 612 C CA . ALA A 1 79 ? -7.612 -4.585 15.537 1.00 86.94 79 ALA A CA 1
ATOM 613 C C . ALA A 1 79 ? -7.031 -3.522 16.489 1.00 86.94 79 ALA A C 1
ATOM 615 O O . ALA A 1 79 ? -7.788 -2.809 17.150 1.00 86.94 79 ALA A O 1
ATOM 616 N N . GLU A 1 80 ? -5.702 -3.380 16.530 1.00 86.12 80 GLU A N 1
ATOM 617 C CA . GLU A 1 80 ? -5.021 -2.346 17.318 1.00 86.12 80 GLU A CA 1
ATOM 618 C C . GLU A 1 80 ? -5.350 -0.932 16.826 1.00 86.12 80 GLU A C 1
ATOM 620 O O . GLU A 1 80 ? -5.675 -0.061 17.634 1.00 86.12 80 GLU A O 1
ATOM 625 N N . GLU A 1 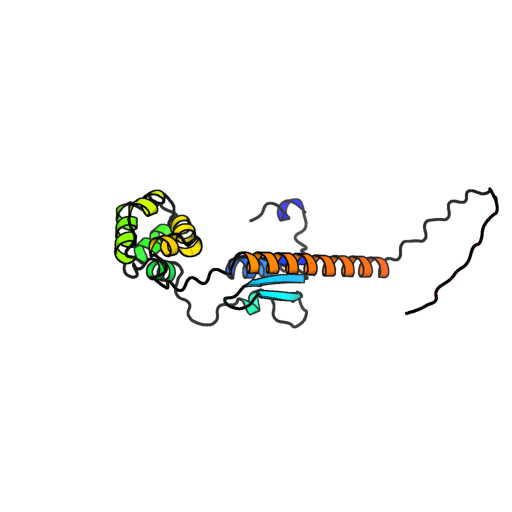81 ? -5.321 -0.696 15.513 1.00 82.62 81 GLU A N 1
ATOM 626 C CA . GLU A 1 81 ? -5.615 0.621 14.932 1.00 82.62 81 GLU A CA 1
ATOM 627 C C . GLU A 1 81 ? -7.087 1.028 15.063 1.00 82.62 81 GLU A C 1
ATOM 629 O O . GLU A 1 81 ? -7.398 2.214 15.182 1.00 82.62 81 GLU A O 1
ATOM 634 N N . LEU A 1 82 ? -7.994 0.050 15.095 1.00 84.50 82 LEU A N 1
ATOM 635 C CA . LEU A 1 82 ? -9.413 0.262 15.384 1.00 84.50 82 LEU A CA 1
ATOM 636 C C . LEU A 1 82 ? -9.710 0.426 16.886 1.00 84.50 82 LEU A C 1
ATOM 638 O O . LEU A 1 82 ? -10.864 0.644 17.260 1.00 84.50 82 LEU A O 1
ATOM 642 N N . GLY A 1 83 ? -8.696 0.322 17.752 1.00 83.25 83 GLY A N 1
ATOM 643 C CA . GLY A 1 83 ? -8.839 0.465 19.202 1.00 83.25 83 GLY A CA 1
ATOM 644 C C . GLY A 1 83 ? -9.507 -0.728 19.893 1.00 83.25 83 GLY A C 1
ATOM 645 O O . GLY A 1 83 ? -9.944 -0.599 21.035 1.00 83.25 83 GLY A O 1
ATOM 646 N N . ILE A 1 84 ? -9.590 -1.883 19.225 1.00 87.00 84 ILE A N 1
ATOM 647 C CA . ILE A 1 84 ? -10.240 -3.112 19.709 1.00 87.00 84 ILE A CA 1
ATOM 648 C C . ILE A 1 84 ? -9.283 -4.319 19.641 1.00 87.00 84 ILE A C 1
ATOM 650 O O . ILE A 1 84 ? -9.609 -5.321 18.999 1.00 87.00 84 ILE A O 1
ATOM 654 N N . PRO A 1 85 ? -8.108 -4.268 20.303 1.00 86.50 85 PRO A N 1
ATOM 655 C CA . PRO A 1 85 ? -7.089 -5.319 20.199 1.00 86.50 85 PRO A CA 1
ATOM 656 C C . PRO A 1 85 ? -7.615 -6.707 20.600 1.00 86.50 85 PRO A C 1
ATOM 658 O O . PRO A 1 85 ? -7.251 -7.703 19.981 1.00 86.50 85 PRO A O 1
ATOM 661 N N . ASP A 1 86 ? -8.545 -6.771 21.557 1.00 88.19 86 ASP A N 1
ATOM 662 C CA . ASP A 1 86 ? -9.148 -8.021 22.042 1.00 88.19 86 ASP A CA 1
ATOM 663 C C . ASP A 1 86 ? -10.042 -8.721 20.999 1.00 88.19 86 ASP A C 1
ATOM 665 O O . ASP A 1 86 ? -10.407 -9.882 21.161 1.00 88.19 86 ASP A O 1
ATOM 669 N N . ALA A 1 87 ? -10.421 -8.029 19.919 1.00 87.56 87 ALA A N 1
ATOM 670 C CA . ALA A 1 87 ? -11.298 -8.549 18.871 1.00 87.56 87 ALA A CA 1
ATOM 671 C C . ALA A 1 87 ? -10.539 -9.078 17.638 1.00 87.56 87 ALA A C 1
ATOM 673 O O . ALA A 1 87 ? -11.155 -9.292 16.592 1.00 87.56 87 ALA A O 1
ATOM 674 N N . HIS A 1 88 ? -9.221 -9.293 17.724 1.00 88.44 88 HIS A N 1
ATOM 675 C CA . HIS A 1 88 ? -8.402 -9.668 16.564 1.00 88.44 88 HIS A CA 1
ATOM 676 C C . HIS A 1 88 ? -8.845 -10.976 15.876 1.00 88.44 88 HIS A C 1
ATOM 678 O O . HIS A 1 88 ? -8.765 -11.062 14.653 1.00 88.44 88 HIS A O 1
ATOM 684 N N . GLU A 1 89 ? -9.372 -11.967 16.606 1.00 89.94 89 GLU A N 1
ATOM 685 C CA . GLU A 1 89 ? -9.922 -13.205 16.014 1.00 89.94 89 GLU A CA 1
ATOM 686 C C . GLU A 1 89 ? -11.219 -12.957 15.224 1.00 89.94 89 GLU A C 1
ATOM 688 O O . GLU A 1 89 ? -11.442 -13.543 14.161 1.00 89.94 89 GLU A O 1
ATOM 693 N N . GLN A 1 90 ? -12.064 -12.035 15.701 1.00 87.50 90 GLN A N 1
ATOM 694 C CA . GLN A 1 90 ? -13.259 -11.609 14.970 1.00 87.50 90 GLN A CA 1
ATOM 695 C C . GLN A 1 90 ? -12.855 -10.878 13.682 1.00 87.50 90 GLN A C 1
ATOM 697 O O . GLN A 1 90 ? -13.396 -11.161 12.616 1.00 87.50 90 GLN A O 1
ATOM 702 N N . VAL A 1 91 ? -11.857 -9.991 13.760 1.00 87.56 91 VAL A N 1
ATOM 703 C CA . VAL A 1 91 ? -11.291 -9.292 12.593 1.00 87.56 91 VAL A CA 1
ATOM 704 C C . VAL A 1 91 ? -10.686 -10.281 11.597 1.00 87.56 91 VAL A C 1
ATOM 706 O O . VAL A 1 91 ? -10.940 -10.164 10.402 1.00 87.56 91 VAL A O 1
ATOM 709 N N . LYS A 1 92 ? -9.934 -11.278 12.071 1.00 89.75 92 LYS A N 1
ATOM 710 C CA . LYS A 1 92 ? -9.355 -12.334 11.234 1.00 89.75 92 LYS A CA 1
ATOM 711 C C . LYS A 1 92 ? -10.428 -13.084 10.452 1.00 89.75 92 LYS A C 1
ATOM 713 O O . LYS A 1 92 ? -10.324 -13.177 9.234 1.00 89.75 92 LYS A O 1
ATOM 718 N N . THR A 1 93 ? -11.476 -13.539 11.138 1.00 89.38 93 THR A N 1
ATOM 719 C CA . THR A 1 93 ? -12.594 -14.254 10.504 1.00 89.38 93 THR A CA 1
ATOM 720 C C . THR A 1 93 ? -13.226 -13.401 9.404 1.00 89.38 93 THR A C 1
ATOM 722 O O . THR A 1 93 ? -13.354 -13.859 8.275 1.00 89.38 93 THR A O 1
ATOM 725 N N . LEU A 1 94 ? -13.528 -12.132 9.699 1.00 89.06 94 LEU A N 1
ATOM 726 C CA . LEU A 1 94 ? -14.127 -11.207 8.732 1.00 89.06 94 LEU A CA 1
ATOM 727 C C . LEU A 1 94 ? -13.213 -10.915 7.527 1.00 89.06 94 LEU A C 1
ATOM 729 O O . LEU A 1 94 ? -13.703 -10.691 6.422 1.00 89.06 94 LEU A O 1
ATOM 733 N N . LEU A 1 95 ? -11.890 -10.901 7.716 1.00 87.25 95 LEU A N 1
ATOM 734 C CA . LEU A 1 95 ? -10.922 -10.734 6.625 1.00 87.25 95 LEU A CA 1
ATOM 735 C C . LEU A 1 95 ? -10.826 -11.982 5.742 1.00 87.25 95 LEU A C 1
ATOM 737 O O . LEU A 1 95 ? -10.709 -11.853 4.525 1.00 87.25 95 LEU A O 1
ATOM 741 N N . GLU A 1 96 ? -10.874 -13.170 6.345 1.00 88.50 96 GLU A N 1
ATOM 742 C CA . GLU A 1 96 ? -10.797 -14.451 5.638 1.00 88.50 96 GLU A CA 1
ATOM 743 C C . GLU A 1 96 ? -12.075 -14.748 4.844 1.00 88.50 96 GLU A C 1
ATOM 745 O O . GLU A 1 96 ? -11.994 -15.195 3.699 1.00 88.50 96 GLU A O 1
ATOM 750 N N . THR A 1 97 ? -13.251 -14.466 5.413 1.00 87.62 97 THR A N 1
ATOM 751 C CA . THR A 1 97 ? -14.548 -14.687 4.750 1.00 87.62 97 THR A CA 1
ATOM 752 C C . THR A 1 97 ? -14.989 -13.516 3.876 1.00 87.62 97 THR A C 1
ATOM 754 O O . THR A 1 97 ? -15.879 -13.676 3.041 1.00 87.62 97 THR A O 1
ATOM 757 N N . ASN A 1 98 ? -14.347 -12.350 4.022 1.00 84.56 98 ASN A N 1
ATOM 758 C CA . ASN A 1 98 ? -14.763 -11.085 3.412 1.00 84.56 98 ASN A CA 1
ATOM 759 C C . ASN A 1 98 ? -16.215 -10.701 3.778 1.00 84.56 98 ASN A C 1
ATOM 761 O O . ASN A 1 98 ? -16.924 -10.073 2.986 1.00 84.56 98 ASN A O 1
ATOM 765 N N . ASP A 1 99 ? -16.646 -11.083 4.983 1.00 86.75 99 ASP A N 1
ATOM 766 C CA . ASP A 1 99 ? -17.970 -10.775 5.515 1.00 86.75 99 ASP A CA 1
ATOM 767 C C . ASP A 1 99 ? -18.106 -9.303 5.923 1.00 86.75 99 ASP A C 1
ATOM 769 O O . ASP A 1 99 ? -17.140 -8.549 6.097 1.00 86.75 99 ASP A O 1
ATOM 773 N N . CYS A 1 100 ? -19.360 -8.883 6.063 1.00 87.50 100 CYS A N 1
ATOM 774 C CA . CYS A 1 100 ? -19.711 -7.509 6.379 1.00 87.50 100 CYS A CA 1
ATOM 775 C C . CYS A 1 100 ? -19.594 -7.210 7.877 1.00 87.50 100 CYS A C 1
ATOM 777 O O . CYS A 1 100 ? -19.870 -8.063 8.719 1.00 87.50 100 CYS A O 1
ATOM 779 N N . VAL A 1 101 ? -19.245 -5.965 8.211 1.00 87.50 101 VAL A N 1
ATOM 780 C CA . VAL A 1 101 ? -19.275 -5.488 9.598 1.00 87.50 101 VAL A CA 1
ATOM 781 C C . VAL A 1 101 ? -20.706 -5.250 10.066 1.00 87.50 101 VAL A C 1
ATOM 783 O O . VAL A 1 101 ? -21.521 -4.662 9.349 1.00 87.50 101 VAL A O 1
ATOM 786 N N . ASP A 1 102 ? -20.983 -5.685 11.291 1.00 88.12 102 ASP A N 1
ATOM 787 C CA . ASP A 1 102 ? -22.269 -5.493 11.955 1.00 88.12 102 ASP A CA 1
ATOM 788 C C . ASP A 1 102 ? -22.314 -4.180 12.759 1.00 88.12 102 ASP A C 1
ATOM 790 O O . ASP A 1 102 ? -21.278 -3.619 13.133 1.00 88.12 102 ASP A O 1
ATOM 794 N N . GLY A 1 103 ? -23.523 -3.697 13.051 1.00 84.44 103 GLY A N 1
ATOM 795 C CA . GLY A 1 103 ? -23.767 -2.485 13.832 1.00 84.44 103 GLY A CA 1
ATOM 796 C C . GLY A 1 103 ? -23.125 -2.532 15.217 1.00 84.44 103 GLY A C 1
ATOM 797 O O . GLY A 1 103 ? -22.496 -1.555 15.626 1.00 84.44 103 GLY A O 1
ATOM 798 N N . ASP A 1 104 ? -23.178 -3.682 15.892 1.00 85.94 104 ASP A N 1
ATOM 799 C CA . ASP A 1 104 ? -22.566 -3.871 17.213 1.00 85.94 104 ASP A CA 1
ATOM 800 C C . ASP A 1 104 ? -21.036 -3.751 17.162 1.00 85.94 104 ASP A C 1
ATOM 802 O O . ASP A 1 104 ? -20.405 -3.175 18.052 1.00 85.94 104 ASP A O 1
ATOM 806 N N . PHE A 1 105 ? -20.418 -4.246 16.086 1.00 86.12 105 PHE A N 1
ATOM 807 C CA . PHE A 1 105 ? -18.979 -4.117 15.866 1.00 86.12 105 PHE A CA 1
ATOM 808 C C . PHE A 1 105 ? -18.587 -2.651 15.634 1.00 86.12 105 PHE A C 1
ATOM 810 O O . PHE A 1 105 ? -17.646 -2.148 16.251 1.00 86.12 105 PHE A O 1
ATOM 817 N N . VAL A 1 106 ? -19.355 -1.934 14.809 1.00 85.88 106 VAL A N 1
ATOM 818 C CA . VAL A 1 106 ? -19.139 -0.504 14.542 1.00 85.88 106 VAL A CA 1
ATOM 819 C C . VAL A 1 106 ? -19.362 0.347 15.800 1.00 85.88 106 VAL A C 1
ATOM 821 O O . VAL A 1 106 ? -18.580 1.261 16.062 1.00 85.88 106 VAL A O 1
ATOM 824 N N . ALA A 1 107 ? -20.362 0.029 16.624 1.00 86.19 107 ALA A N 1
ATOM 825 C CA . ALA A 1 107 ? -20.631 0.718 17.889 1.00 86.19 107 ALA A CA 1
ATOM 826 C C . ALA A 1 107 ? -19.492 0.540 18.907 1.00 86.19 107 ALA A C 1
ATOM 828 O O . ALA A 1 107 ? -19.101 1.493 19.592 1.00 86.19 107 ALA A O 1
ATOM 829 N N . ARG A 1 108 ? -18.904 -0.662 18.969 1.00 86.31 108 ARG A N 1
ATOM 830 C CA . ARG A 1 108 ? -17.707 -0.931 19.780 1.00 86.31 108 ARG A CA 1
ATOM 831 C C . ARG A 1 108 ? -16.521 -0.081 19.331 1.00 86.31 108 ARG A C 1
ATOM 833 O O . ARG A 1 108 ? -15.862 0.515 20.179 1.00 86.31 108 ARG A O 1
ATOM 840 N N . ILE A 1 109 ? -16.287 0.036 18.022 1.00 85.38 109 ILE A N 1
ATOM 841 C CA . ILE A 1 109 ? -15.221 0.889 17.470 1.00 85.38 109 ILE A CA 1
ATOM 842 C C . ILE A 1 109 ? -15.490 2.366 17.769 1.00 85.38 109 ILE A C 1
ATOM 844 O O . ILE A 1 109 ? -14.588 3.067 18.215 1.00 85.38 109 ILE A O 1
ATOM 848 N N . ALA A 1 110 ? -16.725 2.839 17.576 1.00 85.25 110 ALA A N 1
ATOM 849 C CA . ALA A 1 110 ? -17.120 4.218 17.867 1.00 85.25 110 ALA A CA 1
ATOM 850 C C . ALA A 1 110 ? -16.830 4.582 19.333 1.00 85.25 110 ALA A C 1
ATOM 852 O O . ALA A 1 110 ? -16.243 5.626 19.620 1.00 85.25 110 ALA A O 1
ATOM 853 N N . THR A 1 111 ? -17.142 3.664 20.251 1.00 86.19 111 THR A N 1
ATOM 854 C CA . THR A 1 111 ? -16.875 3.816 21.686 1.00 86.19 111 THR A CA 1
ATOM 855 C C . THR A 1 111 ? -15.376 3.790 21.990 1.00 86.19 111 THR A C 1
ATOM 857 O O . THR A 1 111 ? -14.873 4.680 22.673 1.00 86.19 111 THR A O 1
ATOM 860 N N . ALA A 1 112 ? -14.635 2.817 21.450 1.00 83.50 112 ALA A N 1
ATOM 861 C CA . ALA A 1 112 ? -13.190 2.702 21.649 1.00 83.50 112 ALA A CA 1
ATOM 862 C C . ALA A 1 112 ? -12.437 3.939 21.130 1.00 83.50 112 ALA A C 1
ATOM 864 O O . ALA A 1 112 ? -11.530 4.460 21.791 1.00 83.50 112 ALA A O 1
ATOM 865 N N . MET A 1 113 ? -12.861 4.452 19.974 1.00 77.25 113 MET A N 1
ATOM 866 C CA . MET A 1 113 ? -12.249 5.582 19.278 1.00 77.25 113 MET A CA 1
ATOM 867 C C . MET A 1 113 ? -12.805 6.947 19.719 1.00 77.25 113 MET A C 1
ATOM 869 O O . MET A 1 113 ? -12.182 7.968 19.420 1.00 77.25 113 MET A O 1
ATOM 873 N N . GLY A 1 114 ? -13.869 6.983 20.529 1.00 79.00 114 GLY A N 1
ATOM 874 C CA . GLY A 1 114 ? -14.459 8.216 21.066 1.00 79.00 114 GLY A CA 1
ATOM 875 C C . GLY A 1 114 ? -15.111 9.085 19.987 1.00 79.00 114 GLY A C 1
ATOM 876 O O . GLY A 1 114 ? -14.978 10.305 20.016 1.00 79.00 114 GLY A O 1
ATOM 877 N N . VAL A 1 115 ? -15.755 8.450 19.007 1.00 80.81 115 VAL A N 1
ATOM 878 C CA . VAL A 1 115 ? -16.292 9.069 17.785 1.00 80.81 115 VAL A CA 1
ATOM 879 C C . VAL A 1 115 ? -17.808 8.844 17.738 1.00 80.81 115 VAL A C 1
ATOM 881 O O . VAL A 1 115 ? -18.249 7.773 18.155 1.00 80.81 115 VAL A O 1
ATOM 884 N N . PRO A 1 116 ? -18.628 9.788 17.236 1.00 80.06 116 PRO A N 1
ATOM 885 C CA . PRO A 1 116 ? -20.059 9.544 17.045 1.00 80.06 116 PRO A CA 1
ATOM 886 C C . PRO A 1 116 ? -20.319 8.334 16.134 1.00 80.06 116 PRO A C 1
ATOM 888 O O . PRO A 1 116 ? -19.562 8.072 15.195 1.00 80.06 116 PRO A O 1
ATOM 891 N N . PHE A 1 117 ? -21.399 7.602 16.412 1.00 81.25 117 PHE A N 1
ATOM 892 C CA . PHE A 1 117 ? -21.771 6.391 15.676 1.00 81.25 117 PHE A CA 1
ATOM 893 C C . PHE A 1 117 ? -22.397 6.712 14.314 1.00 81.25 117 PHE A C 1
ATOM 895 O O . PHE A 1 117 ? -22.159 6.000 13.343 1.00 81.25 117 PHE A O 1
ATOM 902 N N . GLU A 1 118 ? -23.149 7.806 14.207 1.00 82.19 118 GLU A N 1
ATOM 903 C CA . GLU A 1 118 ? -23.925 8.180 13.021 1.00 82.19 118 GLU A CA 1
ATOM 904 C C . GLU A 1 118 ? -23.084 8.259 11.731 1.00 82.19 118 GLU A C 1
ATOM 906 O O . GLU A 1 118 ? -23.507 7.703 10.715 1.00 82.19 118 GLU A O 1
ATOM 911 N N . PRO A 1 119 ? -21.874 8.854 11.719 1.00 77.88 119 PRO A N 1
ATOM 912 C CA . PRO A 1 119 ? -21.010 8.836 10.538 1.00 77.88 119 PRO A CA 1
ATOM 913 C C . PRO A 1 119 ? -20.491 7.435 10.192 1.00 77.88 119 PRO A C 1
ATOM 915 O O . PRO A 1 119 ? -20.274 7.121 9.020 1.00 77.88 119 PRO A O 1
ATOM 918 N N . LEU A 1 120 ? -20.290 6.588 11.208 1.00 78.44 120 LEU A N 1
ATOM 919 C CA . LEU A 1 120 ? -19.777 5.229 11.054 1.00 78.44 120 LEU A CA 1
ATOM 920 C C . LEU A 1 120 ? -20.874 4.235 10.634 1.00 78.44 120 LEU A C 1
ATOM 922 O O . LEU A 1 120 ? -20.570 3.212 10.022 1.00 78.44 120 LEU A O 1
ATOM 926 N N . ALA A 1 121 ? -22.148 4.564 10.864 1.00 81.56 121 ALA A N 1
ATOM 927 C CA . ALA A 1 121 ? -23.294 3.748 10.467 1.00 81.56 121 ALA A CA 1
ATOM 928 C C . ALA A 1 121 ? -23.340 3.475 8.950 1.00 81.56 121 ALA A C 1
ATOM 930 O O . ALA A 1 121 ? -23.799 2.420 8.524 1.00 81.56 121 ALA A O 1
ATOM 931 N N . THR A 1 122 ? -22.780 4.373 8.128 1.00 83.62 122 THR A N 1
ATOM 932 C CA . THR A 1 122 ? -22.670 4.204 6.662 1.00 83.62 122 THR A CA 1
ATOM 933 C C . THR A 1 122 ? -21.833 2.982 6.258 1.00 83.62 122 THR A C 1
ATOM 935 O O . THR A 1 122 ? -21.912 2.511 5.121 1.00 83.62 122 THR A O 1
ATOM 938 N N . PHE A 1 123 ? -20.999 2.473 7.165 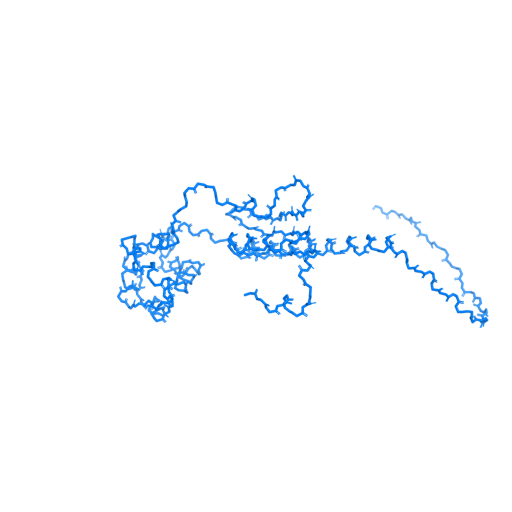1.00 79.94 123 PHE A N 1
ATOM 939 C CA . PHE A 1 123 ? -20.144 1.319 6.909 1.00 79.94 123 PHE A CA 1
ATOM 940 C C . PHE A 1 123 ? -20.732 -0.006 7.377 1.00 79.94 123 PHE A C 1
ATOM 942 O O . PHE A 1 123 ? -20.167 -1.047 7.049 1.00 79.94 123 PHE A O 1
ATOM 949 N N . VAL A 1 124 ? -21.860 0.012 8.091 1.00 84.88 124 VAL A N 1
ATOM 950 C CA . VAL A 1 124 ? -22.592 -1.212 8.426 1.00 84.88 124 VAL A CA 1
ATOM 951 C C . VAL A 1 124 ? -22.995 -1.905 7.125 1.00 84.88 124 VAL A C 1
ATOM 953 O O . VAL A 1 124 ? -23.507 -1.267 6.205 1.00 84.88 124 VAL A O 1
ATOM 956 N N . GLY A 1 125 ? -22.704 -3.202 7.016 1.00 84.75 125 GLY A N 1
ATOM 957 C CA . GLY A 1 125 ? -22.923 -3.950 5.777 1.00 84.75 125 GLY A CA 1
ATOM 958 C C . GLY A 1 125 ? -21.794 -3.837 4.741 1.00 84.75 125 GLY A C 1
ATOM 959 O O . GLY A 1 125 ? -21.952 -4.331 3.629 1.00 84.75 125 GLY A O 1
ATOM 960 N N . GLN A 1 126 ? -20.660 -3.202 5.063 1.00 85.25 126 GLN A N 1
ATOM 961 C CA . GLN A 1 126 ? -19.463 -3.216 4.212 1.00 85.25 126 GLN A CA 1
ATOM 962 C C . GLN A 1 126 ? -18.407 -4.200 4.743 1.00 85.25 126 GLN A C 1
ATOM 964 O O . GLN A 1 126 ? -18.344 -4.437 5.949 1.00 85.25 126 GLN A O 1
ATOM 969 N N . PRO A 1 127 ? -17.526 -4.741 3.884 1.00 88.25 127 PRO A N 1
ATOM 970 C CA . PRO A 1 127 ? -16.408 -5.565 4.335 1.00 88.25 127 PRO A CA 1
ATOM 971 C C . PRO A 1 127 ? -15.448 -4.791 5.242 1.00 88.25 127 PRO A C 1
ATOM 973 O O . PRO A 1 127 ? -15.204 -3.597 5.023 1.00 88.25 127 PRO A O 1
ATOM 976 N N . VAL A 1 128 ? -14.813 -5.489 6.190 1.00 85.69 128 VAL A N 1
ATOM 977 C CA . VAL A 1 128 ? -13.831 -4.898 7.125 1.00 85.69 128 VAL A CA 1
ATOM 978 C C . VAL A 1 128 ? -12.726 -4.127 6.402 1.00 85.69 128 VAL A C 1
ATOM 980 O O . VAL A 1 128 ? -12.362 -3.041 6.844 1.00 85.69 128 VAL A O 1
ATOM 983 N N . ARG A 1 129 ? -12.224 -4.621 5.260 1.00 84.25 129 ARG A N 1
ATOM 984 C CA . ARG A 1 129 ? -11.193 -3.911 4.477 1.00 84.25 129 ARG A CA 1
ATOM 985 C C . ARG A 1 129 ? -11.670 -2.559 3.948 1.00 84.25 129 ARG A C 1
ATOM 987 O O . ARG A 1 129 ? -10.918 -1.593 4.019 1.00 84.25 129 ARG A O 1
ATOM 994 N N . SER A 1 130 ? -12.909 -2.478 3.456 1.00 84.81 130 SER A N 1
ATOM 995 C CA . SER A 1 130 ? -13.497 -1.216 2.977 1.00 84.81 130 SER A CA 1
ATOM 996 C C . SER A 1 130 ? -13.671 -0.230 4.128 1.00 84.81 130 SER A C 1
ATOM 998 O O . SER A 1 130 ? -13.321 0.945 4.004 1.00 84.81 130 SER A O 1
ATOM 1000 N N . PHE A 1 131 ? -14.163 -0.725 5.269 1.00 85.19 131 PHE A N 1
ATOM 1001 C CA . PHE A 1 131 ? -14.284 0.068 6.485 1.00 85.19 131 PHE A CA 1
ATOM 1002 C C . PHE A 1 131 ? -12.925 0.615 6.930 1.00 85.19 131 PHE A C 1
ATOM 1004 O O . PHE A 1 131 ? -12.772 1.824 7.054 1.00 85.19 131 PHE A O 1
ATOM 1011 N N . TYR A 1 132 ? -11.926 -0.252 7.089 1.00 82.50 132 TYR A N 1
ATOM 1012 C CA . TYR A 1 132 ? -10.579 0.122 7.511 1.00 82.50 132 TYR A CA 1
ATOM 1013 C C . TYR A 1 132 ? -9.938 1.146 6.558 1.00 82.50 132 TYR A C 1
ATOM 1015 O O . TYR A 1 132 ? -9.513 2.215 6.995 1.00 82.50 132 TYR A O 1
ATOM 1023 N N . GLN A 1 133 ? -9.973 0.899 5.243 1.00 80.56 133 GLN A N 1
ATOM 1024 C CA . GLN A 1 133 ? -9.428 1.827 4.246 1.00 80.56 133 GLN A CA 1
ATOM 1025 C C . GLN A 1 133 ? -10.105 3.201 4.281 1.00 80.56 133 GLN A C 1
ATOM 1027 O O . GLN A 1 133 ? -9.433 4.223 4.184 1.00 80.56 133 GLN A O 1
ATOM 1032 N N . ARG A 1 134 ? -11.431 3.271 4.417 1.00 77.38 134 ARG A N 1
ATOM 1033 C CA . ARG A 1 134 ? -12.153 4.553 4.370 1.00 77.38 134 ARG A CA 1
ATOM 1034 C C . ARG A 1 134 ? -12.155 5.286 5.709 1.00 77.38 134 ARG A C 1
ATOM 1036 O O . ARG A 1 134 ? -12.085 6.513 5.725 1.00 77.38 134 ARG A O 1
ATOM 1043 N N . ALA A 1 135 ? -12.239 4.557 6.816 1.00 74.25 135 ALA A N 1
ATOM 1044 C CA . ALA A 1 135 ? -12.322 5.132 8.151 1.00 74.25 135 ALA A CA 1
ATOM 1045 C C . ALA A 1 135 ? -10.948 5.586 8.668 1.00 74.25 135 ALA A C 1
ATOM 1047 O O . ALA A 1 135 ? -10.844 6.684 9.220 1.00 74.25 135 ALA A O 1
ATOM 1048 N N . ILE A 1 136 ? -9.909 4.770 8.446 1.00 73.44 136 ILE A N 1
ATOM 1049 C CA . ILE A 1 136 ? -8.535 5.028 8.896 1.00 73.44 136 ILE A CA 1
ATOM 1050 C C . ILE A 1 136 ? -7.723 5.698 7.781 1.00 73.44 136 ILE A C 1
ATOM 1052 O O . ILE A 1 136 ? -7.359 6.865 7.924 1.00 73.44 136 ILE A O 1
ATOM 1056 N N . CYS A 1 137 ? -7.502 5.037 6.636 1.00 64.50 137 CYS A N 1
ATOM 1057 C CA . CYS A 1 137 ? -6.673 5.614 5.561 1.00 64.50 137 CYS A CA 1
ATOM 1058 C C . CYS A 1 137 ? -7.340 6.817 4.863 1.00 64.50 137 CYS A C 1
ATOM 1060 O O . CYS A 1 137 ? -6.655 7.716 4.386 1.00 64.50 137 CYS A O 1
ATOM 1062 N N . GLY A 1 138 ? -8.675 6.859 4.829 1.00 65.19 138 GLY A N 1
ATOM 1063 C CA . GLY A 1 138 ? -9.461 7.981 4.307 1.00 65.19 138 GLY A CA 1
ATOM 1064 C C . GLY A 1 138 ? -9.614 9.154 5.280 1.00 65.19 138 GLY A C 1
ATOM 1065 O O . GLY A 1 138 ? -10.214 10.164 4.919 1.00 65.19 138 GLY A O 1
ATOM 1066 N N . GLY A 1 139 ? -9.091 9.041 6.506 1.00 68.06 139 GLY A N 1
ATOM 1067 C CA . GLY A 1 139 ? -9.044 10.135 7.477 1.00 68.06 139 GLY A CA 1
ATOM 1068 C C . GLY A 1 139 ? -10.380 10.504 8.130 1.00 68.06 139 GLY A C 1
ATOM 1069 O O . GLY A 1 139 ? -10.437 11.502 8.846 1.00 68.06 139 GLY A O 1
ATOM 1070 N N . LEU A 1 140 ? -11.451 9.725 7.943 1.00 73.88 140 LEU A N 1
ATOM 1071 C CA . LEU A 1 140 ? -12.762 10.031 8.529 1.00 73.88 140 LEU A CA 1
ATOM 1072 C C . LEU A 1 140 ? -12.714 10.041 10.065 1.00 73.88 140 LEU A C 1
ATOM 1074 O O . LEU A 1 140 ? -13.223 10.964 10.694 1.00 73.88 140 LEU A O 1
ATOM 1078 N N . ILE A 1 141 ? -12.053 9.057 10.683 1.00 68.06 141 ILE A N 1
ATOM 1079 C CA . ILE A 1 141 ? -11.897 9.011 12.147 1.00 68.06 141 ILE A CA 1
ATOM 1080 C C . ILE A 1 141 ? -11.031 10.179 12.648 1.00 68.06 141 ILE A C 1
ATOM 1082 O O . ILE A 1 141 ? -11.296 10.740 13.712 1.00 68.06 141 ILE A O 1
ATOM 1086 N N . PHE A 1 142 ? -10.034 10.608 11.870 1.00 65.56 142 PHE A N 1
ATOM 1087 C CA . PHE A 1 142 ? -9.213 11.778 12.195 1.00 65.56 142 PHE A CA 1
ATOM 1088 C C . PHE A 1 142 ? -10.029 13.082 12.162 1.00 65.56 142 PHE A C 1
ATOM 1090 O O . PHE A 1 142 ? -9.931 13.898 13.079 1.00 65.56 142 PHE A O 1
ATOM 1097 N N . GLN A 1 143 ? -10.889 13.252 11.151 1.00 64.12 143 GLN A N 1
ATOM 1098 C CA . GLN A 1 143 ? -11.798 14.399 11.046 1.00 64.12 143 GLN A CA 1
ATOM 1099 C C . GLN A 1 143 ? -12.800 14.442 12.204 1.00 64.12 143 GLN A C 1
ATOM 1101 O O . GLN A 1 143 ? -13.020 15.495 12.798 1.00 64.12 143 GLN A O 1
ATOM 1106 N N . LEU A 1 144 ? -13.385 13.293 12.550 1.00 67.06 144 LEU A N 1
ATOM 1107 C CA . LEU A 1 144 ? -14.411 13.206 13.587 1.00 67.06 144 LEU A CA 1
ATOM 1108 C C . LEU A 1 144 ? -13.848 13.299 15.014 1.00 67.06 144 LEU A C 1
ATOM 1110 O O . LEU A 1 144 ? -14.561 13.717 15.920 1.00 67.06 144 LEU A O 1
ATOM 1114 N N . SER A 1 145 ? -12.574 12.952 15.220 1.00 60.69 145 SER A N 1
ATOM 1115 C CA . SER A 1 145 ? -11.879 13.101 16.511 1.00 60.69 145 SER A CA 1
ATOM 1116 C C . SER A 1 145 ? -11.257 14.490 16.717 1.00 60.69 145 SER A C 1
ATOM 1118 O O . SER A 1 145 ? -10.504 14.694 17.673 1.00 60.69 145 SER A O 1
ATOM 1120 N N . GLY A 1 146 ? -11.534 15.452 15.825 1.00 58.19 146 GLY A N 1
ATOM 1121 C CA . GLY A 1 146 ? -11.046 16.830 15.938 1.00 58.19 146 GLY A CA 1
ATOM 1122 C C . GLY A 1 146 ? -9.517 16.946 15.942 1.00 58.19 146 GLY A C 1
ATOM 1123 O O . GLY A 1 146 ? -8.979 17.881 16.529 1.00 58.19 146 GLY A O 1
ATOM 1124 N N . GLY A 1 147 ? -8.808 15.975 15.351 1.00 57.16 147 GLY A N 1
ATOM 1125 C CA . GLY A 1 147 ? -7.343 15.908 15.356 1.00 57.16 147 GLY A CA 1
ATOM 1126 C C . GLY A 1 147 ? -6.707 15.498 16.693 1.00 57.16 147 GLY A C 1
ATOM 1127 O O . GLY A 1 147 ? -5.487 15.563 16.825 1.00 57.16 147 GLY A O 1
ATOM 1128 N N . SER A 1 148 ? -7.494 15.073 17.690 1.00 48.72 148 SER A N 1
ATOM 1129 C CA . SER A 1 148 ? -6.991 14.768 19.040 1.00 48.72 148 SER A CA 1
ATOM 1130 C C . SER A 1 148 ? -6.387 13.364 19.176 1.00 48.72 148 SER A C 1
ATOM 1132 O O . SER A 1 148 ? -5.515 13.149 20.019 1.00 48.72 148 SER A O 1
ATOM 1134 N N . ARG A 1 149 ? -6.789 12.404 18.333 1.00 52.78 149 ARG A N 1
ATOM 1135 C CA . ARG A 1 149 ? -6.221 11.049 18.337 1.00 52.78 149 ARG A CA 1
ATOM 1136 C C . ARG A 1 149 ? -5.197 10.886 17.217 1.00 52.78 149 ARG A C 1
ATOM 1138 O O . ARG A 1 149 ? -5.543 10.669 16.059 1.00 52.78 149 ARG A O 1
ATOM 1145 N N . LEU A 1 150 ? -3.922 10.937 17.607 1.00 44.50 150 LEU A N 1
ATOM 1146 C CA . LEU A 1 150 ? -2.758 10.495 16.833 1.00 44.50 150 LEU A CA 1
ATOM 1147 C C . LEU A 1 150 ? -2.786 8.964 16.669 1.00 44.50 150 LEU A C 1
ATOM 1149 O O . LEU A 1 150 ? -1.935 8.248 17.192 1.00 44.50 150 LEU A O 1
ATOM 1153 N N . GLY A 1 151 ? -3.779 8.435 15.950 1.00 47.59 151 GLY A N 1
ATOM 1154 C CA . GLY A 1 151 ? -3.569 7.170 15.255 1.00 47.59 151 GLY A CA 1
ATOM 1155 C C . GLY A 1 151 ? -2.394 7.407 14.316 1.00 47.59 151 GLY A C 1
ATOM 1156 O O . GLY A 1 151 ? -2.412 8.379 13.560 1.00 47.59 151 GLY A O 1
ATOM 1157 N N . ARG A 1 152 ? -1.341 6.599 14.424 1.00 43.50 152 ARG A N 1
ATOM 1158 C CA . ARG A 1 152 ? -0.060 6.771 13.723 1.00 43.50 152 ARG A CA 1
ATOM 1159 C C . ARG A 1 152 ? -0.187 6.427 12.228 1.00 43.50 152 ARG A C 1
ATOM 1161 O O . ARG A 1 152 ? 0.642 5.725 11.666 1.00 43.50 152 ARG A O 1
ATOM 1168 N N . THR A 1 153 ? -1.257 6.902 11.600 1.00 48.19 153 THR A N 1
ATOM 1169 C CA . THR A 1 153 ? -1.589 6.690 10.200 1.00 48.19 153 THR A CA 1
ATOM 1170 C C . THR A 1 153 ? -0.929 7.805 9.415 1.00 48.19 153 THR A C 1
ATOM 1172 O O . THR A 1 153 ? -1.477 8.891 9.229 1.00 48.19 153 THR A O 1
ATOM 1175 N N . VAL A 1 154 ? 0.305 7.548 9.005 1.00 53.31 154 VAL A N 1
ATOM 1176 C CA . VAL A 1 154 ? 1.049 8.449 8.135 1.00 53.31 154 VAL A CA 1
ATOM 1177 C C . VAL A 1 154 ? 0.580 8.189 6.710 1.00 53.31 154 VAL A C 1
ATOM 1179 O O . VAL A 1 154 ? 1.083 7.303 6.024 1.00 53.31 154 VAL A O 1
ATOM 1182 N N . VAL A 1 155 ? -0.430 8.935 6.271 1.00 56.12 155 VAL A N 1
ATOM 1183 C CA . VAL A 1 155 ? -0.819 8.941 4.860 1.00 56.12 155 VAL A CA 1
ATOM 1184 C C . VAL A 1 155 ? 0.074 9.960 4.151 1.00 56.12 155 VAL A C 1
ATOM 1186 O O . VAL A 1 155 ? 0.073 11.126 4.558 1.00 56.12 155 VAL A O 1
ATOM 1189 N N . PRO A 1 156 ? 0.847 9.571 3.119 1.00 59.25 156 PRO A N 1
ATOM 1190 C CA . PRO A 1 156 ? 1.609 10.538 2.340 1.00 59.25 156 PRO A CA 1
ATOM 1191 C C . PRO A 1 156 ? 0.650 11.588 1.777 1.00 59.25 156 PRO A C 1
ATOM 1193 O O . PRO A 1 156 ? -0.438 11.266 1.290 1.00 59.25 156 PRO A O 1
ATOM 1196 N N . MET A 1 157 ? 1.036 12.862 1.859 1.00 64.50 157 MET A N 1
ATOM 1197 C CA . MET A 1 157 ? 0.210 13.944 1.330 1.00 64.50 157 MET A CA 1
ATOM 1198 C C . MET A 1 157 ? -0.062 13.682 -0.154 1.00 64.50 157 MET A C 1
ATOM 1200 O O . MET A 1 157 ? 0.842 13.272 -0.881 1.00 64.50 157 MET A O 1
ATOM 1204 N N . ALA A 1 158 ? -1.271 13.974 -0.641 1.00 73.69 158 ALA A N 1
ATOM 1205 C CA . ALA A 1 158 ? -1.646 13.721 -2.040 1.00 73.69 158 ALA A CA 1
ATOM 1206 C C . ALA A 1 158 ? -0.636 14.299 -3.058 1.00 73.69 158 ALA A C 1
ATOM 1208 O O . ALA A 1 158 ? -0.392 13.713 -4.113 1.00 73.69 158 ALA A O 1
ATOM 1209 N N . PHE A 1 159 ? 0.012 15.416 -2.711 1.00 77.00 159 PHE A N 1
ATOM 1210 C CA . PHE A 1 159 ? 1.094 16.010 -3.493 1.00 77.00 159 PHE A CA 1
ATOM 1211 C C . PHE A 1 159 ? 2.338 15.111 -3.609 1.00 77.00 159 PHE A C 1
ATOM 1213 O O . PHE A 1 159 ? 2.928 15.031 -4.685 1.00 77.00 159 PHE A O 1
ATOM 1220 N N . GLN A 1 160 ? 2.729 14.408 -2.542 1.00 82.50 160 GLN A N 1
ATOM 1221 C CA . GLN A 1 160 ? 3.878 13.500 -2.559 1.00 82.50 160 GLN A CA 1
ATOM 1222 C C . GLN A 1 160 ? 3.623 12.313 -3.496 1.00 82.50 160 GLN A C 1
ATOM 1224 O O . GLN A 1 160 ? 4.476 11.990 -4.323 1.00 82.50 160 GLN A O 1
ATOM 1229 N N . SER A 1 161 ? 2.426 11.722 -3.450 1.00 82.50 161 SER A N 1
ATOM 1230 C CA . SER A 1 161 ? 2.045 10.634 -4.362 1.00 82.50 161 SER A CA 1
ATOM 1231 C C . SER A 1 161 ? 1.990 11.097 -5.821 1.00 82.50 161 SER A C 1
ATOM 1233 O O . SER A 1 161 ? 2.501 10.412 -6.710 1.00 82.50 161 SER A O 1
ATOM 1235 N N . ALA A 1 162 ? 1.438 12.290 -6.079 1.00 84.81 162 ALA A N 1
ATOM 1236 C CA . ALA A 1 162 ? 1.408 12.871 -7.421 1.00 84.81 162 ALA A CA 1
ATOM 1237 C C . ALA A 1 162 ? 2.823 13.136 -7.964 1.00 84.81 162 ALA A C 1
ATOM 1239 O O . ALA A 1 162 ? 3.129 12.773 -9.102 1.00 84.81 162 ALA A O 1
ATOM 1240 N N . LEU A 1 163 ? 3.707 13.716 -7.146 1.00 86.81 163 LEU A N 1
ATOM 1241 C CA . LEU A 1 163 ? 5.087 13.991 -7.538 1.00 86.81 163 LEU A CA 1
ATOM 1242 C C . LEU A 1 163 ? 5.863 12.696 -7.811 1.00 86.81 163 LEU A C 1
ATOM 1244 O O . LEU A 1 163 ? 6.543 12.603 -8.833 1.00 86.81 163 LEU A O 1
ATOM 1248 N N . ALA A 1 164 ? 5.703 11.672 -6.967 1.00 86.81 164 ALA A N 1
ATOM 1249 C CA . ALA A 1 164 ? 6.304 10.357 -7.183 1.00 86.81 164 ALA A CA 1
ATOM 1250 C C . ALA A 1 164 ? 5.854 9.740 -8.523 1.00 86.81 164 ALA A C 1
ATOM 1252 O O . ALA A 1 164 ? 6.677 9.213 -9.277 1.00 86.81 164 ALA A O 1
ATOM 1253 N N . GLY A 1 165 ? 4.569 9.877 -8.871 1.00 86.50 165 GLY A N 1
ATOM 1254 C CA . GLY A 1 165 ? 4.019 9.444 -10.158 1.00 86.50 165 GLY A CA 1
ATOM 1255 C C . GLY A 1 165 ? 4.586 10.209 -11.360 1.00 86.50 165 GLY A C 1
ATOM 1256 O O . GLY A 1 165 ? 4.974 9.596 -12.356 1.00 86.50 165 GLY A O 1
ATOM 1257 N N . ILE A 1 166 ? 4.704 11.538 -11.270 1.00 89.31 166 ILE A N 1
ATOM 1258 C CA . ILE A 1 166 ? 5.299 12.371 -12.332 1.00 89.31 166 ILE A CA 1
ATOM 1259 C C . ILE A 1 166 ? 6.762 11.989 -12.553 1.00 89.31 166 ILE A C 1
ATOM 1261 O O . ILE A 1 166 ? 7.194 11.767 -13.686 1.00 89.31 166 ILE A O 1
ATOM 1265 N N . MET A 1 167 ? 7.530 11.868 -11.470 1.00 90.50 167 MET A N 1
ATOM 1266 C CA . MET A 1 167 ? 8.924 11.456 -11.556 1.00 90.50 167 MET A CA 1
ATOM 1267 C C . MET A 1 167 ? 9.031 10.058 -12.195 1.00 90.50 167 MET A C 1
ATOM 1269 O O . MET A 1 167 ? 9.939 9.822 -12.999 1.00 90.50 167 MET A O 1
ATOM 1273 N N . LEU A 1 168 ? 8.107 9.136 -11.880 1.00 92.44 168 LEU A N 1
ATOM 1274 C CA . LEU A 1 168 ? 8.085 7.787 -12.452 1.00 92.44 168 LEU A CA 1
ATOM 1275 C C . LEU A 1 168 ? 7.866 7.834 -13.959 1.00 92.44 168 LEU A C 1
ATOM 1277 O O . LEU A 1 168 ? 8.608 7.197 -14.708 1.00 92.44 168 LEU A O 1
ATOM 1281 N N . ALA A 1 169 ? 6.886 8.620 -14.401 1.00 89.75 169 ALA A N 1
ATOM 1282 C CA . ALA A 1 169 ? 6.594 8.815 -15.814 1.00 89.75 169 ALA A CA 1
ATOM 1283 C C . ALA A 1 169 ? 7.818 9.371 -16.557 1.00 89.75 169 ALA A C 1
ATOM 1285 O O . ALA A 1 169 ? 8.229 8.810 -17.575 1.00 89.75 169 ALA A O 1
ATOM 1286 N N . CYS A 1 170 ? 8.471 10.398 -16.002 1.00 90.06 170 CYS A N 1
ATOM 1287 C CA . CYS A 1 170 ? 9.721 10.935 -16.539 1.00 90.06 170 CYS A CA 1
ATOM 1288 C C . CYS A 1 170 ? 10.807 9.857 -16.636 1.00 90.06 170 CYS A C 1
ATOM 1290 O O . CYS A 1 170 ? 11.503 9.759 -17.649 1.00 90.06 170 CYS A O 1
ATOM 1292 N N . ARG A 1 171 ? 10.948 9.009 -15.610 1.00 90.19 171 ARG A N 1
ATOM 1293 C CA . ARG A 1 171 ? 11.977 7.967 -15.582 1.00 90.19 171 ARG A CA 1
ATOM 1294 C C . ARG A 1 171 ? 11.741 6.880 -16.626 1.00 90.19 171 ARG A C 1
ATOM 1296 O O . ARG A 1 171 ? 12.688 6.473 -17.302 1.00 90.19 171 ARG A O 1
ATOM 1303 N N . VAL A 1 172 ? 10.501 6.420 -16.761 1.00 89.00 172 VAL A N 1
ATOM 1304 C CA . VAL A 1 172 ? 10.107 5.445 -17.785 1.00 89.00 172 VAL A CA 1
ATOM 1305 C C . VAL A 1 172 ? 10.293 6.047 -19.179 1.00 89.00 172 VAL A C 1
ATOM 1307 O O . VAL A 1 172 ? 10.900 5.408 -20.036 1.00 89.00 172 VAL A O 1
ATOM 1310 N N . GLY A 1 173 ? 9.879 7.301 -19.387 1.00 86.50 173 GLY A N 1
ATOM 1311 C CA . GLY A 1 173 ? 10.076 8.026 -20.645 1.00 86.50 173 GLY A CA 1
ATOM 1312 C C . GLY A 1 173 ? 11.550 8.123 -21.048 1.00 86.50 173 GLY A C 1
ATOM 1313 O O . GLY A 1 173 ? 11.910 7.760 -22.167 1.00 86.50 173 GLY A O 1
ATOM 1314 N N . GLN A 1 174 ? 12.433 8.508 -20.120 1.00 85.50 174 GLN A N 1
ATOM 1315 C CA . GLN A 1 174 ? 13.883 8.525 -20.353 1.00 85.50 174 GLN A CA 1
ATOM 1316 C C . GLN A 1 174 ? 14.431 7.147 -20.747 1.00 85.50 174 GLN A C 1
ATOM 1318 O O . GLN A 1 174 ? 15.251 7.045 -21.661 1.00 85.50 174 GLN A O 1
ATOM 1323 N N . ALA A 1 175 ? 13.995 6.084 -20.064 1.00 84.06 175 ALA A N 1
ATOM 1324 C CA . ALA A 1 175 ? 14.440 4.723 -20.352 1.00 84.06 175 ALA A CA 1
ATOM 1325 C C . ALA A 1 175 ? 13.982 4.249 -21.742 1.00 84.06 175 ALA A C 1
ATOM 1327 O O . ALA A 1 175 ? 14.759 3.615 -22.455 1.00 84.06 175 ALA A O 1
ATOM 1328 N N . CYS A 1 176 ? 12.758 4.595 -22.149 1.00 82.75 176 CYS A N 1
ATOM 1329 C CA . CYS A 1 176 ? 12.239 4.303 -23.483 1.00 82.75 176 CYS A CA 1
ATOM 1330 C C . CYS A 1 176 ? 13.000 5.064 -24.580 1.00 82.75 176 CYS A C 1
ATOM 1332 O O . CYS A 1 176 ? 13.414 4.448 -25.560 1.00 82.75 176 CYS A O 1
ATOM 1334 N N . CYS A 1 177 ? 13.252 6.367 -24.403 1.00 82.19 177 CYS A N 1
ATOM 1335 C CA . CYS A 1 177 ? 14.019 7.166 -25.368 1.00 82.19 177 CYS A CA 1
ATOM 1336 C C . CYS A 1 177 ? 15.453 6.651 -25.544 1.00 82.19 177 CYS A C 1
ATOM 1338 O O . CYS A 1 177 ? 15.970 6.622 -26.658 1.00 82.19 177 CYS A O 1
ATOM 1340 N N . ARG A 1 178 ? 16.099 6.227 -24.451 1.00 80.94 178 ARG A N 1
ATOM 1341 C CA . ARG A 1 178 ? 17.445 5.644 -24.507 1.00 80.94 178 ARG A CA 1
ATOM 1342 C C . ARG A 1 178 ? 17.466 4.348 -25.316 1.00 80.94 178 ARG A C 1
ATOM 1344 O O . ARG A 1 178 ? 18.314 4.190 -26.182 1.00 80.94 178 ARG A O 1
ATOM 1351 N N . PHE A 1 179 ? 16.503 3.467 -25.070 1.00 73.81 179 PHE A N 1
ATOM 1352 C CA . PHE A 1 179 ? 16.399 2.196 -25.780 1.00 73.81 179 PHE A CA 1
ATOM 1353 C C . PHE A 1 179 ? 16.087 2.348 -27.265 1.00 73.81 179 PHE A C 1
ATOM 1355 O O . PHE A 1 179 ? 16.604 1.587 -28.074 1.00 73.81 179 PHE A O 1
ATOM 1362 N N . ALA A 1 180 ? 15.242 3.317 -27.629 1.00 73.38 180 ALA A N 1
ATOM 1363 C CA . ALA A 1 180 ? 14.986 3.626 -29.032 1.00 73.38 180 ALA A CA 1
ATOM 1364 C C . ALA A 1 180 ? 16.297 3.984 -29.750 1.00 73.38 180 ALA A C 1
ATOM 1366 O O . ALA A 1 180 ? 16.615 3.374 -30.761 1.00 73.38 180 ALA A O 1
ATOM 1367 N N . ARG A 1 181 ? 17.118 4.854 -29.143 1.00 69.94 181 ARG A N 1
ATOM 1368 C CA . ARG A 1 181 ? 18.437 5.221 -29.684 1.00 69.94 181 ARG A CA 1
ATOM 1369 C C . ARG A 1 181 ? 19.418 4.052 -29.762 1.00 69.94 181 ARG A C 1
ATOM 1371 O O . ARG A 1 181 ? 20.195 3.988 -30.702 1.00 69.94 181 ARG A O 1
ATOM 1378 N N . GLU A 1 182 ? 19.424 3.161 -28.772 1.00 73.12 182 GLU A N 1
ATOM 1379 C CA . GLU A 1 182 ? 20.293 1.974 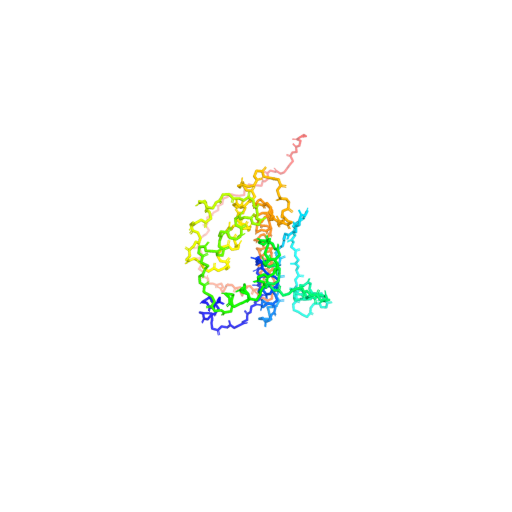-28.775 1.00 73.12 182 GLU A CA 1
ATOM 1380 C C . GLU A 1 182 ? 19.892 0.996 -29.892 1.00 73.12 182 GLU A C 1
ATOM 1382 O O . GLU A 1 182 ? 20.764 0.542 -30.628 1.00 73.12 182 GLU A O 1
ATOM 1387 N N . ARG A 1 183 ? 18.585 0.776 -30.116 1.00 64.50 183 ARG A N 1
ATOM 1388 C CA . ARG A 1 183 ? 18.099 -0.002 -31.270 1.00 64.50 183 ARG A CA 1
ATOM 1389 C C . ARG A 1 183 ? 18.451 0.633 -32.613 1.00 64.50 183 ARG A C 1
ATOM 1391 O O . ARG A 1 183 ? 18.870 -0.095 -33.505 1.00 64.50 183 ARG A O 1
ATOM 1398 N N . ASP A 1 184 ? 18.305 1.950 -32.752 1.00 63.78 184 ASP A N 1
ATOM 1399 C CA . ASP A 1 184 ? 18.656 2.658 -33.993 1.00 63.78 184 ASP A CA 1
ATOM 1400 C C . ASP A 1 184 ? 20.170 2.586 -34.289 1.00 63.78 184 ASP A C 1
ATOM 1402 O O . ASP A 1 184 ? 20.585 2.672 -35.442 1.00 63.78 184 ASP A O 1
ATOM 1406 N N . ASN A 1 185 ? 21.007 2.402 -33.259 1.00 58.91 185 ASN A N 1
ATOM 1407 C CA . ASN A 1 185 ? 22.452 2.195 -33.402 1.00 58.91 185 ASN A CA 1
ATOM 1408 C C . ASN A 1 185 ? 22.830 0.736 -33.723 1.00 58.91 185 ASN A C 1
ATOM 1410 O O . ASN A 1 185 ? 23.807 0.512 -34.433 1.00 58.91 185 ASN A O 1
ATOM 1414 N N . GLU A 1 186 ? 22.101 -0.254 -33.195 1.00 56.47 186 GLU A N 1
ATOM 1415 C CA . GLU A 1 186 ? 22.318 -1.684 -33.490 1.00 56.47 186 GLU A CA 1
ATOM 1416 C C . GLU A 1 186 ? 21.717 -2.123 -34.833 1.00 56.47 186 GLU A C 1
ATOM 1418 O O . GLU A 1 186 ? 22.175 -3.100 -35.423 1.00 56.47 186 GLU A O 1
ATOM 1423 N N . HIS A 1 187 ? 20.691 -1.427 -35.320 1.00 50.91 187 HIS A N 1
ATOM 1424 C CA . HIS A 1 187 ? 20.142 -1.557 -36.667 1.00 50.91 187 HIS A CA 1
ATOM 1425 C C . HIS A 1 187 ? 20.079 -0.160 -37.287 1.00 50.91 187 HIS A C 1
ATOM 1427 O O . HIS A 1 187 ? 19.024 0.481 -37.217 1.00 50.91 187 HIS A O 1
ATOM 1433 N N . PRO A 1 188 ? 21.184 0.336 -37.884 1.00 47.31 188 PRO A N 1
ATOM 1434 C CA . PRO A 1 188 ? 21.098 1.544 -38.687 1.00 47.31 188 PRO A CA 1
ATOM 1435 C C . PRO A 1 188 ? 19.996 1.330 -39.731 1.00 47.31 188 PRO A C 1
ATOM 1437 O O . PRO A 1 188 ? 19.898 0.223 -40.274 1.00 47.31 188 PRO A O 1
ATOM 1440 N N . PRO A 1 189 ? 19.143 2.333 -40.007 1.00 48.06 189 PRO A N 1
ATOM 1441 C CA . PRO A 1 189 ? 18.175 2.205 -41.082 1.00 48.06 189 PRO A CA 1
ATOM 1442 C C . PRO A 1 189 ? 18.945 1.801 -42.338 1.00 48.06 189 PRO A C 1
ATOM 1444 O O . PRO A 1 189 ? 19.900 2.490 -42.713 1.00 48.06 189 PRO A O 1
ATOM 1447 N N . GLU A 1 190 ? 18.577 0.669 -42.952 1.00 43.53 190 GLU A N 1
ATOM 1448 C CA . GLU A 1 190 ? 19.104 0.337 -44.272 1.00 43.53 190 GLU A CA 1
ATOM 1449 C C . GLU A 1 190 ? 18.930 1.580 -45.147 1.00 43.53 190 GLU A C 1
ATOM 1451 O O . GLU A 1 190 ? 17.860 2.205 -45.099 1.00 43.53 190 GLU A O 1
ATOM 1456 N N . PRO A 1 191 ? 19.970 2.001 -45.890 1.00 40.09 191 PRO A N 1
ATOM 1457 C CA . PRO A 1 191 ? 19.838 3.145 -46.765 1.00 40.09 191 PRO A CA 1
ATOM 1458 C C . PRO A 1 191 ? 18.676 2.839 -47.699 1.00 40.09 191 PRO A C 1
ATOM 1460 O O . PRO A 1 191 ? 18.744 1.889 -48.479 1.00 40.09 191 PRO A O 1
ATOM 1463 N N . LEU A 1 192 ? 17.594 3.613 -47.553 1.00 36.62 192 LEU A N 1
ATOM 1464 C CA . LEU A 1 192 ? 16.444 3.593 -48.444 1.00 36.62 192 LEU A CA 1
ATOM 1465 C C . LEU A 1 192 ? 16.989 3.475 -49.858 1.00 36.62 192 LEU A C 1
ATOM 1467 O O . LEU A 1 192 ? 17.704 4.371 -50.313 1.00 36.62 192 LEU A O 1
ATOM 1471 N N . ALA A 1 193 ? 16.709 2.336 -50.494 1.00 32.06 193 ALA A N 1
ATOM 1472 C CA . ALA A 1 193 ? 17.103 2.073 -51.860 1.00 32.06 193 ALA A CA 1
ATOM 1473 C C . ALA A 1 193 ? 16.782 3.322 -52.678 1.00 32.06 193 ALA A C 1
ATOM 1475 O O . ALA A 1 193 ? 15.635 3.772 -52.722 1.00 32.06 193 ALA A O 1
ATOM 1476 N N . THR A 1 194 ? 17.827 3.911 -53.251 1.00 36.22 194 THR A N 1
ATOM 1477 C CA . THR A 1 194 ? 17.758 5.054 -54.146 1.00 36.22 194 THR A CA 1
ATOM 1478 C C . THR A 1 194 ? 16.847 4.684 -55.311 1.00 36.22 194 THR A C 1
ATOM 1480 O O . THR A 1 194 ? 17.293 4.133 -56.315 1.00 36.22 194 THR A O 1
ATOM 1483 N N . VAL A 1 195 ? 15.549 4.958 -55.185 1.00 30.31 195 VAL A N 1
ATOM 1484 C CA . VAL A 1 195 ? 14.636 4.957 -56.323 1.00 30.31 195 VAL A CA 1
ATOM 1485 C C . VAL A 1 195 ? 14.973 6.215 -57.102 1.00 30.31 195 VAL A C 1
ATOM 1487 O O . VAL A 1 195 ? 14.621 7.331 -56.721 1.00 30.31 195 VAL A O 1
ATOM 1490 N N . GLY A 1 196 ? 15.750 6.022 -58.165 1.00 35.28 196 GLY A N 1
ATOM 1491 C CA . GLY A 1 196 ? 16.059 7.064 -59.121 1.00 35.28 196 GLY A CA 1
ATOM 1492 C C . GLY A 1 196 ? 14.776 7.614 -59.728 1.00 35.28 196 GLY A C 1
ATOM 1493 O O . GLY A 1 196 ? 14.049 6.902 -60.414 1.00 35.28 196 GLY A O 1
ATOM 1494 N N . ILE A 1 197 ? 14.536 8.904 -59.519 1.00 28.45 197 ILE A N 1
ATOM 1495 C CA . ILE A 1 197 ? 13.739 9.712 -60.432 1.00 28.45 197 ILE A CA 1
ATOM 1496 C C . ILE A 1 197 ? 14.601 10.918 -60.785 1.00 28.45 197 ILE A C 1
ATOM 1498 O O . ILE A 1 197 ? 14.953 11.744 -59.945 1.00 28.45 197 ILE A O 1
ATOM 1502 N N . ALA A 1 198 ? 15.020 10.936 -62.044 1.00 28.56 198 ALA A N 1
ATOM 1503 C CA . ALA A 1 198 ? 15.786 12.004 -62.645 1.00 28.56 198 ALA A CA 1
ATOM 1504 C C . ALA A 1 198 ? 14.964 13.298 -62.737 1.00 28.56 198 ALA A C 1
ATOM 1506 O O . ALA A 1 198 ? 13.790 13.248 -63.085 1.00 28.56 198 ALA A O 1
ATOM 1507 N N . SER A 1 199 ? 15.665 14.431 -62.586 1.00 28.62 199 SER A N 1
ATOM 1508 C CA . SER A 1 199 ? 15.321 15.763 -63.115 1.00 28.62 199 SER A CA 1
ATOM 1509 C C . SER A 1 199 ? 14.069 16.411 -62.495 1.00 28.62 199 SER A C 1
ATOM 1511 O O . SER A 1 199 ? 12.963 15.915 -62.618 1.00 28.62 199 SER A O 1
ATOM 1513 N N . GLN A 1 200 ? 14.161 17.554 -61.817 1.00 30.86 200 GLN A N 1
ATOM 1514 C CA . GLN A 1 200 ? 14.497 18.831 -62.442 1.00 30.86 200 GLN A CA 1
ATOM 1515 C C . GLN A 1 200 ? 15.289 19.745 -61.497 1.00 30.86 200 GLN A C 1
ATOM 1517 O O . GLN A 1 200 ? 14.966 19.918 -60.324 1.00 30.86 200 GLN A O 1
ATOM 1522 N N . ARG A 1 201 ? 16.325 20.369 -62.063 1.00 29.70 201 ARG A N 1
ATOM 1523 C CA . ARG A 1 201 ? 16.970 21.568 -61.526 1.00 29.70 201 ARG A CA 1
ATOM 1524 C C . ARG A 1 201 ? 15.988 22.741 -61.582 1.00 29.70 201 ARG A C 1
ATOM 1526 O O . ARG A 1 201 ? 15.512 23.068 -62.664 1.00 29.70 201 ARG A O 1
ATOM 1533 N N . SER A 1 202 ? 15.835 23.456 -60.475 1.00 29.25 202 SER A N 1
ATOM 1534 C CA . SER A 1 202 ? 15.692 24.914 -60.501 1.00 29.25 202 SER A CA 1
ATOM 1535 C C . SER A 1 202 ? 16.374 25.504 -59.269 1.00 29.25 202 SER A C 1
ATOM 1537 O O . SER A 1 202 ? 16.176 25.045 -58.147 1.00 29.25 202 SER A O 1
ATOM 1539 N N . GLU A 1 203 ? 17.245 26.465 -59.540 1.00 30.28 203 GLU A N 1
ATOM 1540 C CA . GLU A 1 203 ? 18.192 27.138 -58.655 1.00 30.28 203 GLU A CA 1
ATOM 1541 C C . GLU A 1 203 ? 17.536 28.008 -57.566 1.00 30.28 203 GLU A C 1
ATOM 1543 O O . GLU A 1 203 ? 16.334 28.251 -57.603 1.00 30.28 203 GLU A O 1
ATOM 1548 N N . SER A 1 204 ? 18.396 28.590 -56.703 1.00 27.48 204 SER A N 1
ATOM 1549 C CA . SER A 1 204 ? 18.172 29.810 -55.891 1.00 27.48 204 SER A CA 1
ATOM 1550 C C . SER A 1 204 ? 17.440 29.564 -54.555 1.00 27.48 204 SER A C 1
ATOM 1552 O O . SER A 1 204 ? 16.277 29.205 -54.540 1.00 27.48 204 SER A O 1
ATOM 1554 N N . LYS A 1 205 ? 18.012 29.734 -53.353 1.00 30.52 205 LYS A N 1
ATOM 1555 C CA . LYS A 1 205 ? 19.031 30.683 -52.882 1.00 30.52 205 LYS A CA 1
ATOM 1556 C C . LYS A 1 205 ? 19.716 30.165 -51.613 1.00 30.52 205 LYS A C 1
ATOM 1558 O O . LYS A 1 205 ? 19.074 29.754 -50.653 1.00 30.52 205 LYS A O 1
ATOM 1563 N N . ARG A 1 206 ? 21.039 30.304 -51.606 1.00 30.69 206 ARG A N 1
ATOM 1564 C CA . ARG A 1 206 ? 21.897 30.390 -50.425 1.00 30.69 206 ARG A CA 1
ATOM 1565 C C . ARG A 1 206 ? 21.582 31.704 -49.695 1.00 30.69 206 ARG A C 1
ATOM 1567 O O . ARG A 1 206 ? 21.578 32.749 -50.339 1.00 30.69 206 ARG A O 1
ATOM 1574 N N . CYS A 1 207 ? 21.373 31.671 -48.381 1.00 26.70 207 CYS A N 1
ATOM 1575 C CA . CYS A 1 207 ? 21.697 32.815 -47.529 1.00 26.70 207 CYS A CA 1
ATOM 1576 C C . CYS A 1 207 ? 22.173 32.313 -46.165 1.00 26.70 207 CYS A C 1
ATOM 1578 O O . CYS A 1 207 ? 21.429 31.723 -45.387 1.00 26.70 207 CYS A O 1
ATOM 1580 N N . GLU A 1 208 ? 23.470 32.483 -45.961 1.00 30.08 208 GLU A N 1
ATOM 1581 C CA . GLU A 1 208 ? 24.212 32.210 -44.745 1.00 30.08 208 GLU A CA 1
ATOM 1582 C C . GLU A 1 208 ? 23.978 33.315 -43.695 1.00 30.08 208 GLU A C 1
ATOM 1584 O O . GLU A 1 208 ? 24.026 34.491 -44.046 1.00 30.08 208 GLU A O 1
ATOM 1589 N N . ARG A 1 209 ? 23.924 32.901 -42.412 1.00 30.69 209 ARG A N 1
ATOM 1590 C CA . ARG A 1 209 ? 24.414 33.607 -41.192 1.00 30.69 209 ARG A CA 1
ATOM 1591 C C . ARG A 1 209 ? 23.642 34.848 -40.674 1.00 30.69 209 ARG A C 1
ATOM 1593 O O . ARG A 1 209 ? 22.845 35.400 -41.420 1.00 30.69 209 ARG A O 1
ATOM 1600 N N . PRO A 1 210 ? 23.903 35.339 -39.427 1.00 37.78 210 PRO A N 1
ATOM 1601 C CA . PRO A 1 210 ? 24.942 34.929 -38.455 1.00 37.78 210 PRO A CA 1
ATOM 1602 C C . PRO A 1 210 ? 24.505 34.721 -36.981 1.00 37.78 210 PRO A C 1
ATOM 1604 O O . PRO A 1 210 ? 23.515 35.256 -36.496 1.00 37.78 210 PRO A O 1
ATOM 1607 N N . LEU A 1 211 ? 25.363 33.985 -36.262 1.00 36.34 211 LEU A N 1
ATOM 1608 C CA . LEU A 1 211 ? 25.629 34.085 -34.818 1.00 36.34 211 LEU A CA 1
ATOM 1609 C C . LEU A 1 211 ? 26.422 35.370 -34.491 1.00 36.34 211 LEU A C 1
ATOM 1611 O O . LEU A 1 211 ? 27.210 35.793 -35.334 1.00 36.34 211 LEU A O 1
ATOM 1615 N N . HIS A 1 212 ? 26.293 35.845 -33.236 1.00 31.92 212 HIS A N 1
ATOM 1616 C CA . HIS A 1 212 ? 26.951 36.981 -32.532 1.00 31.92 212 HIS A CA 1
ATOM 1617 C C . HIS A 1 212 ? 26.047 38.224 -32.374 1.00 31.92 212 HIS A C 1
ATOM 1619 O O . HIS A 1 212 ? 25.413 38.625 -33.337 1.00 31.92 212 HIS A O 1
ATOM 1625 N N . LEU A 1 213 ? 25.948 38.938 -31.241 1.00 33.69 213 LEU A N 1
ATOM 1626 C CA . LEU A 1 213 ? 26.452 38.844 -29.854 1.00 33.69 213 LEU A CA 1
ATOM 1627 C C . LEU A 1 213 ? 25.749 39.965 -29.024 1.00 33.69 213 LEU A C 1
ATOM 1629 O O . LEU A 1 213 ? 25.120 40.838 -29.617 1.00 33.69 213 LEU A O 1
ATOM 1633 N N . CYS A 1 214 ? 26.013 40.013 -27.708 1.00 27.06 214 CYS A N 1
ATOM 1634 C CA . CYS A 1 214 ? 25.750 41.093 -26.726 1.00 27.06 214 CYS A CA 1
ATOM 1635 C C . CYS A 1 214 ? 24.328 41.133 -26.128 1.00 27.06 214 CYS A C 1
ATOM 1637 O O . CYS A 1 214 ? 23.345 41.155 -26.854 1.00 27.06 214 CYS A O 1
ATOM 1639 N N . ARG A 1 215 ? 24.150 41.181 -24.803 1.00 34.84 215 ARG A N 1
ATOM 1640 C CA . ARG A 1 215 ? 24.958 41.852 -23.773 1.00 34.84 215 ARG A CA 1
ATOM 1641 C C . ARG A 1 215 ? 24.814 41.164 -22.417 1.00 34.84 215 ARG A C 1
ATOM 1643 O O . ARG A 1 215 ? 23.716 40.622 -22.170 1.00 34.84 215 ARG A O 1
#